Protein AF-A0A0C3K944-F1 (afdb_monomer)

Secondary structure (DSSP, 8-state):
--EEEEEEE--SSSS---EEEEEEEEEEEGGG-SS--TT--SSEEEEEEEEEESS--HHHHHHHHHHHHHHHHHH--SS--HHHHHHHHHHHHHHTT--SHHHHHTT--HHHHHHHHTTHHHHHHHHHHTT-EEEEE-S-HHHHHHHHHHHHTTSTTGGGG-TTTTSTT--SSGGG--------TT-HHHHHHHTTPSP-TTSTTEEEESS--GGGTTHHHH-SEEEEEES-HHHHT-TT-SEEEETTTTEEEES-HHHHHHTPPPHHHHHHHHHHHHHHHHT--SS-TTSPPS-STTSHHHHHTT-

Foldseek 3Di:
DKAKAKWWDWDPDPQTWIKIKMKIKDKDALVLAPDDDPPPPDRMDIDIDMDIDLAQLCQLVPVLRVVLNVVCVVNSYVVPCVSVVVSVVVSVVVCVVLLDLVSNCRLAQLLLLCLLQQLCLLLLLLCLVVQAAEEEEDDDNSLLLNSLSSSQNLQPCSSVVCTQANAQQAAPVVVVQDADPDADPVDPVSVQVNVVPPPPSRHHLEHETSEDDPVCLVRLVSGPGYYYYYHDVVSVPDLRHQWYAYSVNRDIDGSNVVSCVSSDADPVSNVLSVVLNCQSVVQADPVCRPDQGPDPGNGSVVSSVSD

Nearest PDB structures (foldseek):
  6ekk-assembly2_B  TM=5.650E-01  e=2.397E-04  Homo sapiens
  5tcq-assembly1_A  TM=3.154E-01  e=5.841E+00  Salmonella ent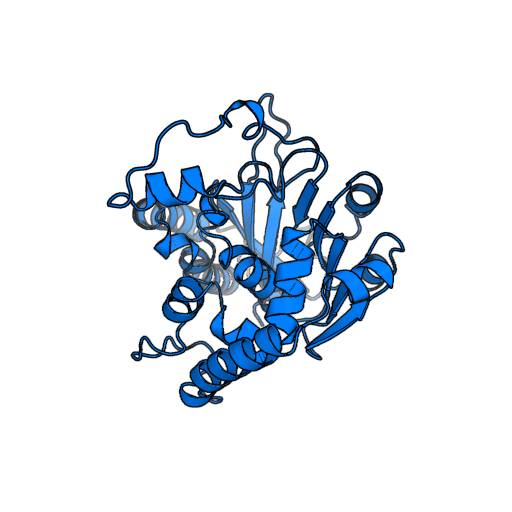erica subsp. enterica serovar Typhimurium
  5tcr-assembly1_A  TM=3.154E-01  e=5.841E+00  Salmonella enterica subsp. enterica serovar Typhimurium
  6yfq-assembly1_AA  TM=2.970E-01  e=5.841E+00  Leviviridae sp.
  8co1-assembly1_O1  TM=2.682E-01  e=6.156E+00  Deinococcus radiodurans R1 = ATCC 13939 = DSM 20539

Organism: NCBI:txid870435

InterPro domains:
  IPR018307 AVL9/DENND6 domain [PF09794] (2-306)
  IPR037516 Tripartite DENN domain [PS50211] (1-307)
  IPR051731 DENND11/AVL9 guanine nucleotide exchange factors [PTHR31017] (2-306)

Sequence (307 aa):
MEDYSYFHLVPSTPNPSTIFGISCNRQIATAALLVKDVDVTRSIVQKAVVVLASKPVFGPIRDRLGVVTRALFQQRDFSDTKILIEFGNSLEVSLRTQLTESGLYIGTGLRALVHTFRQKTLVMLKALILQKKIMFFGHPVERLCTYQYSLISLIPSLLQTLDDCGSPPLAARAPSLSRPNSLKTSDRKSMLTYMGLPLDLFGKDAFFQPYLPLQQLDLLKDSQSWLCGSTNTIVTQQKEIDLLINTETATLEFRNPRVERLVALTPADRKWMDEIVRDVNDAWDDAEPTKHTLCFKGSDDYLRAKV

Solvent-accessible surface area (backbone atoms only — not comparable to full-atom values): 16991 Å² total; per-residue (Å²): 120,78,52,41,44,39,33,55,41,63,59,99,53,98,81,57,49,25,32,30,34,42,35,34,31,43,70,45,53,46,87,69,40,81,56,80,61,94,83,69,82,56,73,57,46,74,55,65,50,73,48,77,33,82,56,66,46,50,29,74,46,49,66,55,46,50,54,52,42,50,51,52,60,69,63,25,33,84,82,69,52,64,69,57,54,55,46,52,58,56,46,54,66,58,45,69,79,39,82,43,77,68,33,48,49,38,62,43,42,42,41,56,42,35,67,66,35,38,66,50,44,58,33,54,47,45,37,52,78,68,45,39,28,35,37,38,33,42,67,57,52,43,58,43,22,28,45,55,52,20,59,52,57,55,42,65,65,32,74,82,65,47,47,26,15,41,40,32,90,28,45,78,61,66,81,73,63,74,85,68,89,68,76,45,88,91,36,70,68,40,44,38,43,60,74,54,46,47,67,78,73,28,27,65,38,7,25,46,29,43,46,52,55,79,91,56,54,68,59,61,72,78,30,74,22,31,44,35,15,33,76,50,67,73,69,73,66,49,83,71,43,32,34,41,33,36,68,70,78,54,45,78,47,64,72,31,74,66,56,53,64,72,35,57,74,50,74,66,55,48,54,54,36,51,55,53,39,47,40,30,56,78,64,57,43,89,92,50,72,86,58,83,60,93,49,59,70,38,27,51,68,44,53,48,72,74,98

pLDDT: mean 93.06, std 6.42, range [59.66, 98.75]

Radius of gyration: 20.61 Å; Cα contacts (8 Å, |Δi|>4): 519; chains: 1; bounding box: 54×43×53 Å

Structure (mmCIF, N/CA/C/O backbone):
data_AF-A0A0C3K944-F1
#
_entry.id   AF-A0A0C3K944-F1
#
loop_
_atom_site.group_PDB
_atom_site.id
_atom_site.type_symbol
_atom_site.label_atom_id
_atom_site.label_alt_id
_atom_site.label_comp_id
_atom_site.label_asym_id
_atom_site.label_entity_id
_atom_site.label_seq_id
_atom_site.pdbx_PDB_ins_code
_atom_site.Cartn_x
_atom_site.Cartn_y
_atom_site.Cartn_z
_atom_site.occupancy
_atom_site.B_iso_or_equiv
_atom_site.auth_seq_id
_atom_site.auth_comp_id
_atom_site.auth_asym_id
_atom_site.auth_atom_id
_atom_site.pdbx_PDB_model_num
ATOM 1 N N . MET A 1 1 ? 4.525 -10.934 -19.426 1.00 68.31 1 MET A N 1
ATOM 2 C CA . MET A 1 1 ? 3.608 -10.466 -18.370 1.00 68.31 1 MET A CA 1
ATOM 3 C C . MET A 1 1 ? 4.292 -9.321 -17.632 1.00 68.31 1 MET A C 1
ATOM 5 O O . MET A 1 1 ? 5.518 -9.271 -17.673 1.00 68.31 1 MET A O 1
ATOM 9 N N . GLU A 1 2 ? 3.529 -8.365 -17.109 1.00 87.44 2 GLU A N 1
ATOM 10 C CA . GLU A 1 2 ? 4.035 -7.288 -16.243 1.00 87.44 2 GLU A CA 1
ATOM 11 C C . GLU A 1 2 ? 3.685 -7.624 -14.809 1.00 87.44 2 GLU A C 1
ATOM 13 O O . GLU A 1 2 ? 2.558 -8.045 -14.561 1.00 87.44 2 GLU A O 1
ATOM 18 N N . ASP A 1 3 ? 4.620 -7.384 -13.900 1.00 91.25 3 ASP A N 1
ATOM 19 C CA . ASP A 1 3 ? 4.382 -7.512 -12.470 1.00 91.25 3 ASP A CA 1
ATOM 20 C C . ASP A 1 3 ? 4.776 -6.212 -11.769 1.00 91.25 3 ASP A C 1
ATOM 22 O O . ASP A 1 3 ? 5.882 -5.692 -11.968 1.00 91.25 3 ASP A O 1
ATOM 26 N N . TYR A 1 4 ? 3.871 -5.706 -10.932 1.00 96.12 4 TYR A N 1
ATOM 27 C CA . TYR A 1 4 ? 4.096 -4.516 -10.119 1.00 96.12 4 TYR A CA 1
ATOM 28 C C . TYR A 1 4 ? 4.360 -4.896 -8.665 1.00 96.12 4 TYR A C 1
ATOM 30 O O . TYR A 1 4 ? 3.757 -5.828 -8.127 1.00 96.12 4 TYR A O 1
ATOM 38 N N . SER A 1 5 ? 5.247 -4.150 -8.012 1.00 95.88 5 SER A N 1
ATOM 39 C CA . SER A 1 5 ? 5.482 -4.264 -6.572 1.00 95.88 5 SER A CA 1
ATOM 40 C C . SER A 1 5 ? 5.675 -2.896 -5.943 1.00 95.88 5 SER A C 1
ATOM 42 O O . SER A 1 5 ? 6.299 -2.017 -6.545 1.00 95.88 5 SER A O 1
ATOM 44 N N . TYR A 1 6 ? 5.131 -2.721 -4.738 1.00 97.56 6 TYR A N 1
ATOM 45 C CA . TYR A 1 6 ? 5.303 -1.510 -3.939 1.00 97.56 6 TYR A CA 1
ATOM 46 C C . TYR A 1 6 ? 6.185 -1.844 -2.743 1.00 97.56 6 TYR A C 1
ATOM 48 O O . TYR A 1 6 ? 6.047 -2.912 -2.148 1.00 97.56 6 TYR A O 1
ATOM 56 N N . PHE A 1 7 ? 7.098 -0.950 -2.391 1.00 97.62 7 PHE A N 1
ATOM 57 C CA . PHE A 1 7 ? 8.040 -1.149 -1.294 1.00 97.62 7 PHE A CA 1
ATOM 58 C C . PHE A 1 7 ? 8.452 0.192 -0.699 1.00 97.62 7 PHE A C 1
ATOM 60 O O . PHE A 1 7 ? 8.346 1.231 -1.351 1.00 97.62 7 PHE A O 1
ATOM 67 N N . HIS A 1 8 ? 8.939 0.169 0.536 1.00 97.94 8 HIS A N 1
ATOM 68 C CA . HIS A 1 8 ? 9.524 1.341 1.168 1.00 97.94 8 HIS A CA 1
ATOM 69 C C . HIS A 1 8 ? 11.034 1.212 1.294 1.00 97.94 8 HIS A C 1
ATOM 71 O O . HIS A 1 8 ? 11.576 0.111 1.413 1.00 97.94 8 HIS A O 1
ATOM 77 N N . LEU A 1 9 ? 11.700 2.360 1.260 1.00 96.62 9 LEU A N 1
ATOM 78 C CA . LEU A 1 9 ? 13.113 2.515 1.566 1.00 96.62 9 LEU A CA 1
ATOM 79 C C . LEU A 1 9 ? 13.261 3.598 2.629 1.00 96.62 9 LEU A C 1
ATOM 81 O O . LEU A 1 9 ? 12.526 4.584 2.625 1.00 96.62 9 LEU A O 1
ATOM 85 N N . VAL A 1 10 ? 14.251 3.437 3.498 1.00 95.88 10 VAL A N 1
ATOM 86 C CA . VAL A 1 10 ? 14.652 4.472 4.449 1.00 95.88 10 VAL A CA 1
ATOM 87 C C . VAL A 1 10 ? 16.119 4.789 4.181 1.00 95.88 10 VAL A C 1
ATOM 89 O O . VAL A 1 10 ? 16.966 3.909 4.347 1.00 95.88 10 VAL A O 1
ATOM 92 N N . PRO A 1 11 ? 16.436 5.995 3.680 1.00 94.56 11 PRO A N 1
ATOM 93 C CA . PRO A 1 11 ? 17.801 6.358 3.345 1.00 94.56 11 PRO A CA 1
ATOM 94 C C . PRO A 1 11 ? 18.622 6.581 4.619 1.00 94.56 11 PRO A C 1
ATOM 96 O O . PRO A 1 11 ? 18.108 7.069 5.622 1.00 94.56 11 PRO A O 1
ATOM 99 N N . SER A 1 12 ? 19.919 6.282 4.568 1.00 92.38 12 SER A N 1
ATOM 100 C CA . SER A 1 12 ? 20.852 6.530 5.674 1.00 92.38 12 SER A CA 1
ATOM 101 C C . SER A 1 12 ? 21.260 8.008 5.737 1.00 92.38 12 SER A C 1
ATOM 103 O O . SER A 1 12 ? 22.406 8.360 5.461 1.00 92.38 12 SER A O 1
ATOM 105 N N . THR A 1 13 ? 20.311 8.891 6.043 1.00 93.12 13 THR A N 1
ATOM 106 C CA . THR A 1 13 ? 20.530 10.337 6.219 1.00 93.12 13 THR A CA 1
ATOM 107 C C . THR A 1 13 ? 20.329 10.746 7.684 1.00 93.12 13 THR A C 1
ATOM 109 O O . THR A 1 13 ? 19.739 9.985 8.447 1.00 93.12 13 THR A O 1
ATOM 112 N N . PRO A 1 14 ? 20.800 11.936 8.116 1.00 91.12 14 PRO A N 1
ATOM 113 C CA . PRO A 1 14 ? 20.629 12.390 9.503 1.00 91.12 14 PRO A CA 1
ATOM 114 C C . PRO A 1 14 ? 19.166 12.553 9.936 1.00 91.12 14 PRO A C 1
ATOM 116 O O . PRO A 1 14 ? 18.843 12.315 11.093 1.00 91.12 14 PRO A O 1
ATOM 119 N N . ASN A 1 15 ? 18.295 12.943 9.002 1.00 90.81 15 ASN A N 1
ATOM 120 C CA . ASN A 1 15 ? 16.851 13.073 9.201 1.00 90.81 15 ASN A CA 1
ATOM 121 C C . ASN A 1 15 ? 16.141 12.185 8.169 1.00 90.81 15 ASN A C 1
ATOM 123 O O . ASN A 1 15 ? 15.706 12.689 7.128 1.00 90.81 15 ASN A O 1
ATOM 127 N N . PRO A 1 16 ? 16.120 10.862 8.388 1.00 95.31 16 PRO A N 1
ATOM 128 C CA . PRO A 1 16 ? 15.558 9.931 7.428 1.00 95.31 16 PRO A CA 1
ATOM 129 C C . PRO A 1 16 ? 14.031 10.014 7.427 1.00 95.31 16 PRO A C 1
ATOM 131 O O . PRO A 1 16 ? 13.401 10.181 8.468 1.00 95.31 16 PRO A O 1
ATOM 134 N N . SER A 1 17 ? 13.439 9.869 6.246 1.00 96.81 17 SER A N 1
ATOM 135 C CA . SER A 1 17 ? 12.001 9.686 6.063 1.00 96.81 17 SER A CA 1
ATOM 136 C C . SER A 1 17 ? 11.749 8.560 5.069 1.00 96.81 17 SER A C 1
ATOM 138 O O . SER A 1 17 ? 12.636 8.143 4.320 1.00 96.81 17 SER A O 1
ATOM 140 N N . THR A 1 18 ? 10.527 8.050 5.073 1.00 97.94 18 THR A N 1
ATOM 141 C CA . THR A 1 18 ? 10.114 6.963 4.195 1.00 97.94 18 THR A CA 1
ATOM 142 C C . THR A 1 18 ? 10.089 7.420 2.741 1.00 97.94 18 THR A C 1
ATOM 144 O O . THR A 1 18 ? 9.455 8.417 2.395 1.00 97.94 18 THR A O 1
ATOM 147 N N . ILE A 1 19 ? 10.749 6.652 1.878 1.00 98.12 19 ILE A N 1
ATOM 148 C CA . ILE A 1 19 ? 10.687 6.778 0.424 1.00 98.12 19 ILE A CA 1
ATOM 149 C C . ILE A 1 19 ? 9.823 5.650 -0.128 1.00 98.12 19 ILE A C 1
ATOM 151 O O . ILE A 1 19 ? 10.006 4.479 0.205 1.00 98.12 19 ILE A O 1
ATOM 155 N N . PHE A 1 20 ? 8.891 6.012 -1.000 1.00 98.12 20 PHE A N 1
ATOM 156 C CA . PHE A 1 20 ? 7.882 5.130 -1.565 1.00 98.12 20 PHE A CA 1
ATOM 157 C C . PHE A 1 20 ? 8.309 4.680 -2.957 1.00 98.12 20 PHE A C 1
ATOM 159 O O . PHE A 1 20 ? 8.470 5.500 -3.861 1.00 98.12 20 PHE A O 1
ATOM 166 N N . GLY A 1 21 ? 8.510 3.376 -3.120 1.00 98.06 21 GLY A N 1
ATOM 167 C CA . GLY A 1 21 ? 8.935 2.749 -4.360 1.00 98.06 21 GLY A CA 1
ATOM 168 C C . GLY A 1 21 ? 7.805 1.981 -5.032 1.00 98.06 21 GLY A C 1
ATOM 169 O O . GLY A 1 21 ? 7.106 1.203 -4.386 1.00 98.06 21 GLY A O 1
ATOM 170 N N . ILE A 1 22 ? 7.659 2.167 -6.341 1.00 98.06 22 ILE A N 1
ATOM 171 C CA . ILE A 1 22 ? 6.869 1.297 -7.218 1.00 98.06 22 ILE A CA 1
ATOM 172 C C . ILE A 1 22 ? 7.762 0.798 -8.341 1.00 98.06 22 ILE A C 1
ATOM 174 O O . ILE A 1 22 ? 8.464 1.582 -8.982 1.00 98.06 22 ILE A O 1
ATOM 178 N N . SER A 1 23 ? 7.735 -0.510 -8.579 1.00 97.69 23 SER A N 1
ATOM 179 C CA . SER A 1 23 ? 8.417 -1.125 -9.711 1.00 97.69 23 SER A CA 1
ATOM 180 C C . SER A 1 23 ? 7.429 -1.758 -10.676 1.00 97.69 23 SER A C 1
ATOM 182 O O . SER A 1 23 ? 6.379 -2.243 -10.260 1.00 97.69 23 SER A O 1
ATOM 184 N N . CYS A 1 24 ? 7.789 -1.763 -11.955 1.00 97.69 24 CYS A N 1
ATOM 185 C CA . CYS A 1 24 ? 7.162 -2.573 -12.990 1.00 97.69 24 CYS A CA 1
ATOM 186 C C . CYS A 1 24 ? 8.261 -3.409 -13.631 1.00 97.69 24 CYS A C 1
ATOM 188 O O . CYS A 1 24 ? 9.217 -2.864 -14.194 1.00 97.69 24 CYS A O 1
ATOM 190 N N . ASN A 1 25 ? 8.151 -4.729 -13.517 1.00 94.88 25 ASN A N 1
ATOM 191 C CA . ASN A 1 25 ? 9.135 -5.645 -14.067 1.00 94.88 25 ASN A CA 1
ATOM 192 C C . ASN A 1 25 ? 8.582 -6.416 -15.265 1.00 94.88 25 ASN A C 1
ATOM 194 O O . ASN A 1 25 ? 7.383 -6.688 -15.372 1.00 94.88 25 ASN A O 1
ATOM 198 N N . ARG A 1 26 ? 9.486 -6.735 -16.192 1.00 95.06 26 ARG A N 1
ATOM 199 C CA . ARG A 1 26 ? 9.215 -7.557 -17.369 1.00 95.06 26 ARG A CA 1
ATOM 200 C C . ARG A 1 26 ? 10.398 -8.481 -17.637 1.00 95.06 26 ARG A C 1
ATOM 202 O O . ARG A 1 26 ? 11.504 -8.301 -17.124 1.00 95.06 26 ARG A O 1
ATOM 209 N N . GLN A 1 27 ? 10.143 -9.477 -18.472 1.00 94.56 27 GLN A N 1
ATOM 210 C CA . GLN A 1 27 ? 11.136 -10.435 -18.936 1.00 94.56 27 GLN A CA 1
ATOM 211 C C . GLN A 1 27 ? 11.215 -10.418 -20.464 1.00 94.56 27 GLN A C 1
ATOM 213 O O . GLN A 1 27 ? 10.207 -10.205 -21.144 1.00 94.56 27 GLN A O 1
ATOM 218 N N . ILE A 1 28 ? 12.414 -10.653 -20.996 1.00 94.00 28 ILE A N 1
ATOM 219 C CA . ILE A 1 28 ? 12.685 -10.803 -22.428 1.00 94.00 28 ILE A CA 1
ATOM 220 C C . ILE A 1 28 ? 13.696 -11.924 -22.651 1.00 94.00 28 ILE A C 1
ATOM 222 O O . ILE A 1 28 ? 14.642 -12.083 -21.882 1.00 94.00 28 ILE A O 1
ATOM 226 N N . ALA A 1 29 ? 13.497 -12.714 -23.705 1.00 94.62 29 ALA A N 1
ATOM 227 C CA . ALA A 1 29 ? 14.470 -13.721 -24.103 1.00 94.62 29 ALA A CA 1
ATOM 228 C C . ALA A 1 29 ? 15.770 -13.040 -24.548 1.00 94.62 29 ALA A C 1
ATOM 230 O O . ALA A 1 29 ? 15.743 -12.130 -25.375 1.00 94.62 29 ALA A O 1
ATOM 231 N N . THR A 1 30 ? 16.912 -13.526 -24.070 1.00 93.00 30 THR A N 1
ATOM 232 C CA . THR A 1 30 ? 18.234 -12.986 -24.424 1.00 93.00 30 THR A CA 1
ATOM 233 C C . THR A 1 30 ? 18.475 -12.995 -25.934 1.00 93.00 30 THR A C 1
ATOM 235 O O . THR A 1 30 ? 19.117 -12.100 -26.471 1.00 93.00 30 THR A O 1
ATOM 238 N N . ALA A 1 31 ? 17.925 -13.980 -26.651 1.00 93.94 31 ALA A N 1
ATOM 239 C CA . AL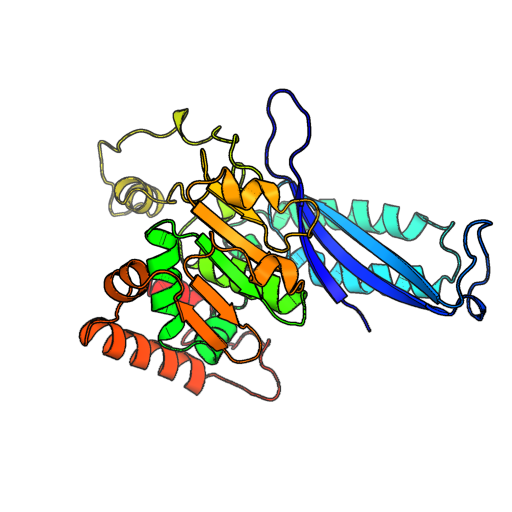A A 1 31 ? 18.013 -14.065 -28.108 1.00 93.94 31 ALA A CA 1
ATOM 240 C C . ALA A 1 31 ? 17.300 -12.916 -28.847 1.00 93.94 31 ALA A C 1
ATOM 242 O O . ALA A 1 31 ? 17.622 -12.656 -30.000 1.00 93.94 31 ALA A O 1
ATOM 243 N N . ALA A 1 32 ? 16.352 -12.233 -28.199 1.00 94.06 32 ALA A N 1
ATOM 244 C CA . ALA A 1 32 ? 15.627 -11.106 -28.778 1.00 94.06 32 ALA A CA 1
ATOM 245 C C . ALA A 1 32 ? 16.329 -9.752 -28.565 1.00 94.06 32 ALA A C 1
ATOM 247 O O . ALA A 1 32 ? 15.846 -8.751 -29.092 1.00 94.06 32 ALA A O 1
ATOM 248 N N . LEU A 1 33 ? 17.427 -9.704 -27.799 1.00 93.31 33 LEU A N 1
ATOM 249 C CA . LEU A 1 33 ? 18.192 -8.479 -27.552 1.00 93.31 33 LEU A CA 1
ATOM 250 C C . LEU A 1 33 ? 19.069 -8.113 -28.751 1.00 93.31 33 LEU A C 1
ATOM 252 O O . LEU A 1 33 ? 19.719 -8.980 -29.335 1.00 93.31 33 LEU A O 1
ATOM 256 N N . LEU A 1 34 ? 19.104 -6.820 -29.074 1.00 92.31 34 LEU A N 1
ATOM 257 C CA . LEU A 1 34 ? 19.998 -6.251 -30.085 1.00 92.31 34 LEU A CA 1
ATOM 258 C C . LEU A 1 34 ? 21.413 -6.081 -29.528 1.00 92.31 34 LEU A C 1
ATOM 260 O O . LEU A 1 34 ? 22.387 -6.378 -30.213 1.00 92.31 34 LEU A O 1
ATOM 264 N N . VAL A 1 35 ? 21.509 -5.659 -28.266 1.00 89.38 35 VAL A N 1
ATOM 265 C CA . VAL A 1 35 ? 22.764 -5.484 -27.533 1.00 89.38 35 VAL A CA 1
ATOM 266 C C . VAL A 1 35 ? 22.755 -6.413 -26.323 1.00 89.38 35 VAL A C 1
ATOM 268 O O . VAL A 1 35 ? 21.788 -6.450 -25.561 1.00 89.38 35 VAL A O 1
ATOM 271 N N . LYS A 1 36 ? 23.823 -7.200 -26.168 1.00 86.69 36 LYS A N 1
ATOM 272 C CA . LYS A 1 36 ? 24.011 -8.116 -25.039 1.00 86.69 36 LYS A CA 1
ATOM 273 C C . LYS A 1 36 ? 25.191 -7.636 -24.212 1.00 86.69 36 LYS A C 1
ATOM 275 O O . LYS A 1 36 ? 26.325 -7.683 -24.683 1.00 86.69 36 LYS A O 1
ATOM 280 N N . ASP A 1 37 ? 24.904 -7.200 -22.995 1.00 79.62 37 ASP A N 1
ATOM 281 C CA . ASP A 1 37 ? 25.936 -6.863 -22.023 1.00 79.62 37 ASP A CA 1
ATOM 282 C C . ASP A 1 37 ? 26.698 -8.130 -21.583 1.00 79.62 37 ASP A C 1
ATOM 284 O O . ASP A 1 37 ? 26.198 -9.256 -21.692 1.00 79.62 37 ASP A O 1
ATOM 288 N N . VAL A 1 38 ? 27.930 -7.953 -21.097 1.00 78.38 38 VAL A N 1
ATOM 289 C CA . VAL A 1 38 ? 28.855 -9.052 -20.736 1.00 78.38 38 VAL A CA 1
ATOM 290 C C . VAL A 1 38 ? 28.293 -9.949 -19.623 1.00 78.38 38 VAL A C 1
ATOM 292 O O . VAL A 1 38 ? 28.613 -11.133 -19.540 1.00 78.38 38 VAL A O 1
ATOM 295 N N . ASP A 1 39 ? 27.428 -9.401 -18.778 1.00 77.88 39 ASP A N 1
ATOM 296 C CA . ASP A 1 39 ? 26.763 -10.067 -17.661 1.00 77.88 39 ASP A CA 1
ATOM 297 C C . ASP A 1 39 ? 25.509 -10.867 -18.073 1.00 77.88 39 ASP A C 1
ATOM 299 O O . ASP A 1 39 ? 24.969 -11.641 -17.271 1.00 77.88 39 ASP A O 1
ATOM 303 N N . VAL A 1 40 ? 25.068 -10.771 -19.334 1.00 80.94 40 VAL A N 1
ATOM 304 C CA . VAL A 1 40 ? 23.917 -11.521 -19.852 1.00 80.94 40 VAL A CA 1
ATOM 305 C C . VAL A 1 40 ? 24.307 -12.971 -20.162 1.00 80.94 40 VAL A C 1
ATOM 307 O O . VAL A 1 40 ? 24.563 -13.366 -21.296 1.00 80.94 40 VAL A O 1
ATOM 310 N N . THR A 1 41 ? 24.311 -13.795 -19.116 1.00 81.12 41 THR A N 1
ATOM 311 C CA . THR A 1 41 ? 24.697 -15.220 -19.166 1.00 81.12 41 THR A CA 1
ATOM 312 C C . THR A 1 41 ? 23.508 -16.188 -19.197 1.00 81.12 41 THR A C 1
ATOM 314 O O . THR A 1 41 ? 23.680 -17.386 -19.415 1.00 81.12 41 THR A O 1
ATOM 317 N N . ARG A 1 42 ? 22.284 -15.690 -18.980 1.00 86.75 42 ARG A N 1
ATOM 318 C CA . ARG A 1 42 ? 21.047 -16.491 -18.908 1.00 86.75 42 ARG A CA 1
ATOM 319 C C . ARG A 1 42 ? 20.246 -16.422 -20.209 1.00 86.75 42 ARG A C 1
ATOM 321 O O . ARG A 1 42 ? 20.431 -15.519 -21.020 1.00 86.75 42 ARG A O 1
ATOM 328 N N . SER A 1 43 ? 19.308 -17.354 -20.393 1.00 92.12 43 SER A N 1
ATOM 329 C CA . SER A 1 43 ? 18.388 -17.389 -21.546 1.00 92.12 43 SER A CA 1
ATOM 330 C C . SER A 1 43 ? 17.311 -16.297 -21.512 1.00 92.12 43 SER A C 1
ATOM 332 O O . SER A 1 43 ? 16.720 -15.983 -22.548 1.00 92.12 43 SER A O 1
ATOM 334 N N . ILE A 1 44 ? 17.066 -15.713 -20.337 1.00 91.94 44 ILE A N 1
ATOM 335 C CA . ILE A 1 44 ? 16.079 -14.660 -20.096 1.00 91.94 44 ILE A CA 1
ATOM 336 C C . ILE A 1 44 ? 16.743 -13.537 -19.300 1.00 91.94 44 ILE A C 1
ATOM 338 O O . ILE A 1 44 ? 17.426 -13.791 -18.305 1.00 91.94 44 ILE A O 1
ATOM 342 N N . VAL A 1 45 ? 16.483 -12.298 -19.713 1.00 91.62 45 VAL A N 1
ATOM 343 C CA . VAL A 1 45 ? 16.800 -11.081 -18.965 1.00 91.62 45 VAL A CA 1
ATOM 344 C C . VAL A 1 45 ? 15.538 -10.582 -18.270 1.00 91.62 45 VAL A C 1
ATOM 346 O O . VAL A 1 45 ? 14.490 -10.426 -18.901 1.00 91.62 45 VAL A O 1
ATOM 349 N N . GLN A 1 46 ? 15.647 -10.315 -16.969 1.00 92.25 46 GLN A N 1
ATOM 350 C CA . GLN A 1 46 ? 14.603 -9.694 -16.158 1.00 92.25 46 GLN A CA 1
ATOM 351 C C . GLN A 1 46 ? 15.110 -8.345 -15.654 1.00 92.25 46 GLN A C 1
ATOM 353 O O . GLN A 1 46 ? 16.145 -8.276 -14.996 1.00 92.25 46 GLN A O 1
ATOM 358 N N . LYS A 1 47 ? 14.377 -7.277 -15.969 1.00 93.50 47 LYS A N 1
ATOM 359 C CA . LYS A 1 47 ? 14.670 -5.911 -15.516 1.00 93.50 47 LYS A CA 1
ATOM 360 C C . LYS A 1 47 ? 13.378 -5.241 -15.054 1.00 93.50 47 LYS A C 1
ATOM 362 O O . LYS A 1 47 ? 12.280 -5.660 -15.430 1.00 93.50 47 LYS A O 1
ATOM 367 N N . ALA A 1 48 ? 13.521 -4.210 -14.231 1.00 96.00 48 ALA A N 1
ATOM 368 C CA . ALA A 1 48 ? 12.411 -3.416 -13.732 1.00 96.00 48 ALA A CA 1
ATOM 369 C C . ALA A 1 48 ? 12.709 -1.928 -13.894 1.00 96.00 48 ALA A C 1
ATOM 371 O O . ALA A 1 48 ? 13.846 -1.502 -13.693 1.00 96.00 48 ALA A O 1
ATOM 372 N N . VAL A 1 49 ? 11.679 -1.148 -14.218 1.00 97.62 49 VAL A N 1
ATOM 373 C CA . VAL A 1 49 ? 11.720 0.308 -14.055 1.00 97.62 49 VAL A CA 1
ATOM 374 C C . VAL A 1 49 ? 11.140 0.625 -12.685 1.00 97.62 49 VAL A C 1
ATOM 376 O O . VAL A 1 49 ? 10.099 0.081 -12.309 1.00 97.62 49 VAL A O 1
ATOM 379 N N . VAL A 1 50 ? 11.832 1.477 -11.934 1.00 97.81 50 VAL A N 1
ATOM 380 C CA . VAL A 1 50 ? 11.487 1.833 -10.557 1.00 97.81 50 VAL A CA 1
ATOM 381 C C . VAL A 1 50 ? 11.295 3.338 -10.463 1.00 97.81 50 VAL A C 1
ATOM 383 O O . VAL A 1 50 ? 12.132 4.099 -10.940 1.00 97.81 50 VAL A O 1
ATOM 386 N N . VAL A 1 51 ? 10.215 3.758 -9.809 1.00 97.88 51 VAL A N 1
ATOM 387 C CA . VAL A 1 51 ? 9.999 5.151 -9.407 1.00 97.88 51 VAL A CA 1
ATOM 388 C C . VAL A 1 51 ? 10.069 5.231 -7.893 1.00 97.88 51 VAL A C 1
ATOM 390 O O . VAL A 1 51 ? 9.406 4.458 -7.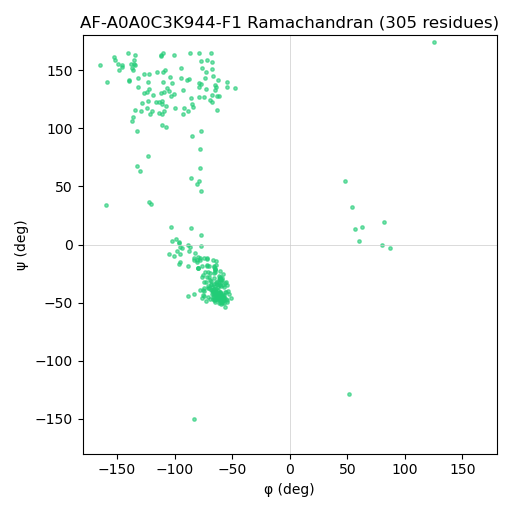202 1.00 97.88 51 VAL A O 1
ATOM 393 N N . LEU A 1 52 ? 10.861 6.181 -7.400 1.00 97.31 52 LEU A N 1
ATOM 394 C CA . LEU A 1 52 ? 10.957 6.534 -5.989 1.00 97.31 52 LEU A CA 1
ATOM 395 C C . LEU A 1 52 ? 10.323 7.909 -5.778 1.00 97.31 52 LEU A C 1
ATOM 397 O O . LEU A 1 52 ? 10.629 8.852 -6.506 1.00 97.31 52 LEU A O 1
ATOM 401 N N . ALA A 1 53 ? 9.450 8.022 -4.784 1.00 95.12 53 ALA A N 1
ATOM 402 C CA . ALA A 1 53 ? 8.731 9.246 -4.465 1.00 95.12 53 ALA A CA 1
ATOM 403 C C . ALA A 1 53 ? 8.734 9.514 -2.956 1.00 95.12 53 ALA A C 1
ATOM 405 O O . ALA A 1 53 ? 8.827 8.599 -2.141 1.00 95.12 53 ALA A O 1
ATOM 406 N N . SER A 1 54 ? 8.585 10.781 -2.575 1.00 93.75 54 SER A N 1
ATOM 407 C CA . SER A 1 54 ? 8.442 11.193 -1.172 1.00 93.75 54 SER A CA 1
ATOM 408 C C . SER A 1 54 ? 7.039 10.956 -0.607 1.00 93.75 54 SER A C 1
ATOM 410 O O . SER A 1 54 ? 6.840 11.061 0.598 1.00 93.75 54 SER A O 1
ATOM 412 N N . LYS A 1 55 ? 6.054 10.649 -1.461 1.00 94.62 55 LYS A N 1
ATOM 413 C CA . LYS A 1 55 ? 4.672 10.330 -1.081 1.00 94.62 55 LYS A CA 1
ATOM 414 C C . LYS A 1 55 ? 4.157 9.126 -1.884 1.00 94.62 55 LYS A C 1
ATOM 416 O O . LYS A 1 55 ? 4.597 8.939 -3.020 1.00 94.62 55 LYS A O 1
ATOM 421 N N . PRO A 1 56 ? 3.209 8.335 -1.345 1.00 95.12 56 PRO A N 1
ATOM 422 C CA . PRO A 1 56 ? 2.712 7.100 -1.961 1.00 95.12 56 PRO A CA 1
ATOM 423 C C . PRO A 1 56 ? 1.700 7.354 -3.097 1.00 95.12 56 PRO A C 1
ATOM 425 O O . PRO A 1 56 ? 0.586 6.838 -3.085 1.00 95.12 56 PRO A O 1
ATOM 428 N N . VAL A 1 57 ? 2.065 8.155 -4.102 1.00 93.12 57 VAL A N 1
ATOM 429 C CA . VAL A 1 57 ? 1.219 8.477 -5.273 1.00 93.12 57 VAL A CA 1
ATOM 430 C C . VAL A 1 57 ? 1.243 7.359 -6.328 1.00 93.12 57 VAL A C 1
ATOM 432 O O . VAL A 1 57 ? 1.530 7.586 -7.502 1.00 93.12 57 VAL A O 1
ATOM 435 N N . PHE A 1 58 ? 0.975 6.119 -5.911 1.00 94.44 58 PHE A N 1
ATOM 436 C CA . PHE A 1 58 ? 1.182 4.933 -6.748 1.00 94.44 58 PHE A CA 1
ATOM 437 C C . PHE A 1 58 ? 0.267 4.861 -7.963 1.00 94.44 58 PHE A C 1
ATOM 439 O O . PHE A 1 58 ? 0.761 4.583 -9.051 1.00 94.44 58 PHE A O 1
ATOM 446 N N . GLY A 1 59 ? -1.032 5.133 -7.813 1.00 91.81 59 GLY A N 1
ATOM 447 C CA . GLY A 1 59 ? -1.980 5.048 -8.925 1.00 91.81 59 GLY A CA 1
ATOM 448 C C . GLY A 1 59 ? -1.586 5.920 -10.122 1.00 91.81 59 GLY A C 1
ATOM 449 O O . GLY A 1 59 ? -1.413 5.378 -11.214 1.00 91.81 59 GLY A O 1
ATOM 450 N N . PRO A 1 60 ? -1.336 7.232 -9.934 1.00 91.25 60 PRO A N 1
ATOM 451 C CA . PRO A 1 60 ? -0.892 8.109 -11.018 1.00 91.25 60 PRO A CA 1
ATOM 452 C C . PRO A 1 60 ? 0.433 7.681 -11.672 1.00 91.25 60 PRO A C 1
ATOM 454 O O . PRO A 1 60 ? 0.638 7.925 -12.862 1.00 91.25 60 PRO A O 1
ATOM 457 N N . ILE A 1 61 ? 1.337 7.043 -10.917 1.00 95.19 61 ILE A N 1
ATOM 458 C CA . ILE A 1 61 ? 2.610 6.529 -11.445 1.00 95.19 61 ILE A CA 1
ATOM 459 C C . ILE A 1 61 ? 2.397 5.246 -12.259 1.00 95.19 61 ILE A C 1
ATOM 461 O O . ILE A 1 61 ? 2.988 5.088 -13.331 1.00 95.19 61 ILE A O 1
ATOM 465 N N . ARG A 1 62 ? 1.571 4.328 -11.750 1.00 94.62 62 ARG A N 1
ATOM 466 C CA . ARG A 1 62 ? 1.455 2.933 -12.194 1.00 94.62 62 ARG A CA 1
ATOM 467 C C . ARG A 1 62 ? 1.174 2.801 -13.690 1.00 94.62 62 ARG A C 1
ATOM 469 O O . ARG A 1 62 ? 1.891 2.072 -14.375 1.00 94.62 62 ARG A O 1
ATOM 476 N N . ASP A 1 63 ? 0.210 3.548 -14.223 1.00 87.06 63 ASP A N 1
ATOM 477 C CA . ASP A 1 63 ? -0.174 3.427 -15.638 1.00 87.06 63 ASP A CA 1
ATOM 478 C C . ASP A 1 63 ? 0.939 3.880 -16.590 1.00 87.06 63 ASP A C 1
ATOM 480 O O . ASP A 1 63 ? 1.240 3.213 -17.586 1.00 87.06 63 ASP A O 1
ATOM 484 N N . ARG A 1 64 ? 1.609 4.990 -16.261 1.00 93.44 64 ARG A N 1
ATOM 485 C CA . ARG A 1 64 ? 2.722 5.512 -17.068 1.00 93.44 64 ARG A CA 1
ATOM 486 C C . ARG A 1 64 ? 3.957 4.624 -16.962 1.00 93.44 64 ARG A C 1
ATOM 488 O O . ARG A 1 64 ? 4.644 4.409 -17.959 1.00 93.44 64 ARG A O 1
ATOM 495 N N . LEU A 1 65 ? 4.208 4.076 -15.775 1.00 96.38 65 LEU A N 1
ATOM 496 C CA . LEU A 1 65 ? 5.314 3.160 -15.525 1.00 96.38 65 LEU A CA 1
ATOM 497 C C . LEU A 1 65 ? 5.203 1.895 -16.388 1.00 96.38 65 LEU A C 1
ATOM 499 O O . LEU A 1 65 ? 6.194 1.461 -16.979 1.00 96.38 65 LEU A O 1
ATOM 503 N N . GLY A 1 66 ? 3.997 1.339 -16.524 1.00 95.25 66 GLY A N 1
ATOM 504 C CA . GLY A 1 66 ? 3.734 0.215 -17.423 1.00 95.25 66 GLY A CA 1
ATOM 505 C C . GLY A 1 66 ? 4.051 0.539 -18.882 1.00 95.25 66 GLY A C 1
ATOM 506 O O . GLY A 1 66 ? 4.757 -0.218 -19.551 1.00 95.25 66 GLY A O 1
ATOM 507 N N . VAL A 1 67 ? 3.586 1.695 -19.371 1.00 95.06 67 VAL A N 1
ATOM 508 C CA . VAL A 1 67 ? 3.872 2.163 -20.740 1.00 95.06 67 VAL A CA 1
ATOM 509 C C . VAL A 1 67 ? 5.376 2.294 -20.974 1.00 95.06 67 VAL A C 1
ATOM 511 O O . VAL A 1 67 ? 5.882 1.734 -21.949 1.00 95.06 67 VAL A O 1
ATOM 514 N N . VAL A 1 68 ? 6.104 2.960 -20.070 1.00 96.69 68 VAL A N 1
ATOM 515 C CA . VAL A 1 68 ? 7.545 3.176 -20.252 1.00 96.69 68 VAL A CA 1
ATOM 516 C C . VAL A 1 68 ? 8.334 1.875 -20.174 1.00 96.69 68 VAL A C 1
ATOM 518 O O . VAL A 1 68 ? 9.275 1.677 -20.934 1.00 96.69 68 VAL A O 1
ATOM 521 N N . THR A 1 69 ? 7.923 0.948 -19.305 1.00 96.81 69 THR A N 1
ATOM 522 C CA . THR A 1 69 ? 8.594 -0.348 -19.163 1.00 96.81 69 THR A CA 1
ATOM 523 C C . THR A 1 69 ? 8.398 -1.184 -20.425 1.00 96.81 69 THR A C 1
ATOM 525 O O . THR A 1 69 ? 9.334 -1.830 -20.887 1.00 96.81 69 THR A O 1
ATOM 528 N N . ARG A 1 70 ? 7.210 -1.156 -21.045 1.00 96.12 70 ARG A N 1
ATOM 529 C CA . ARG A 1 70 ? 7.003 -1.802 -22.352 1.00 96.12 70 ARG A CA 1
ATOM 530 C C . ARG A 1 70 ? 7.897 -1.204 -23.419 1.00 96.12 70 ARG A C 1
ATOM 532 O O . ARG A 1 70 ? 8.544 -1.962 -24.135 1.00 96.12 70 ARG A O 1
ATOM 539 N N . ALA A 1 71 ? 7.936 0.119 -23.506 1.00 95.94 71 ALA A N 1
ATOM 540 C CA . ALA A 1 71 ? 8.723 0.809 -24.513 1.00 95.94 71 ALA A CA 1
ATOM 541 C C . ALA A 1 71 ? 10.234 0.555 -24.333 1.00 95.94 71 ALA A C 1
ATOM 543 O O . ALA A 1 71 ? 10.899 0.204 -25.303 1.00 95.94 71 ALA A O 1
ATOM 544 N N . LEU A 1 72 ? 10.747 0.568 -23.095 1.00 96.00 72 LEU A N 1
ATOM 545 C CA . LEU A 1 72 ? 12.130 0.184 -22.776 1.00 96.00 72 LEU A CA 1
ATOM 546 C C . LEU A 1 72 ? 12.451 -1.244 -23.254 1.00 96.00 72 LEU A C 1
ATOM 548 O O . LEU A 1 72 ? 13.468 -1.495 -23.889 1.00 96.00 72 LEU A O 1
ATOM 552 N N . PHE A 1 73 ? 11.564 -2.209 -22.998 1.00 95.56 73 PHE A N 1
ATOM 553 C CA . PHE A 1 73 ? 11.769 -3.591 -23.452 1.00 95.56 73 PHE A CA 1
ATOM 554 C C . PHE A 1 73 ? 11.632 -3.752 -24.975 1.00 95.56 73 PHE A C 1
ATOM 556 O O . PHE A 1 73 ? 12.244 -4.648 -25.557 1.00 95.56 73 PHE A O 1
ATOM 563 N N . GLN A 1 74 ? 10.838 -2.902 -25.632 1.00 95.25 74 GLN A N 1
ATOM 564 C CA . GLN A 1 74 ? 10.685 -2.886 -27.089 1.00 95.25 74 GLN A CA 1
ATOM 565 C C . GLN A 1 74 ? 11.922 -2.342 -27.807 1.00 95.25 74 GLN A C 1
ATOM 567 O O . GLN A 1 74 ? 12.179 -2.784 -28.926 1.00 95.25 74 GLN A O 1
ATOM 572 N N . GLN A 1 75 ? 12.707 -1.467 -27.164 1.00 94.56 75 GLN A N 1
ATOM 573 C CA . GLN A 1 75 ? 13.998 -1.012 -27.696 1.00 94.56 75 GLN A CA 1
ATOM 574 C C . GLN A 1 75 ? 14.977 -2.177 -27.893 1.00 94.56 75 GLN A C 1
ATOM 576 O O . GLN A 1 75 ? 15.805 -2.122 -28.796 1.00 94.56 75 GLN A O 1
ATOM 581 N N . ARG A 1 76 ? 14.869 -3.250 -27.084 1.00 94.94 76 ARG A N 1
ATOM 582 C CA . ARG A 1 76 ? 15.760 -4.435 -27.106 1.00 94.94 76 ARG A CA 1
ATOM 583 C C . ARG A 1 76 ? 17.249 -4.105 -26.902 1.00 94.94 76 ARG A C 1
ATOM 585 O O . ARG A 1 76 ? 18.101 -4.965 -27.118 1.00 94.94 76 ARG A O 1
ATOM 592 N N . ASP A 1 77 ? 17.535 -2.889 -26.460 1.00 94.38 77 ASP A N 1
ATOM 593 C CA . ASP A 1 77 ? 18.834 -2.361 -26.076 1.00 94.38 77 ASP A CA 1
ATOM 594 C C . ASP A 1 77 ? 18.629 -1.583 -24.774 1.00 94.38 77 ASP A C 1
ATOM 596 O O . ASP A 1 77 ? 17.970 -0.549 -24.751 1.00 94.38 77 ASP A O 1
ATOM 600 N N . PHE A 1 78 ? 19.145 -2.124 -23.671 1.00 92.88 78 PHE A N 1
ATOM 601 C CA . PHE A 1 78 ? 18.979 -1.521 -22.350 1.00 92.88 78 PHE A CA 1
ATOM 602 C C . PHE A 1 78 ? 20.042 -0.466 -22.027 1.00 92.88 78 PHE A C 1
ATOM 604 O O . PHE A 1 78 ? 19.981 0.122 -20.947 1.00 92.88 78 PHE A O 1
ATOM 611 N N . SER A 1 79 ? 21.011 -0.241 -22.920 1.00 92.19 79 SER A N 1
ATOM 612 C CA . SER A 1 79 ? 21.968 0.856 -22.783 1.00 92.19 79 SER A CA 1
ATOM 613 C C . SER A 1 79 ? 21.335 2.207 -23.141 1.00 92.19 79 SER A C 1
ATOM 615 O O . SER A 1 79 ? 21.729 3.239 -22.589 1.00 92.19 79 SER A O 1
ATOM 617 N N . ASP A 1 80 ? 20.294 2.211 -23.987 1.00 93.50 80 ASP A N 1
ATOM 618 C CA . ASP A 1 80 ? 19.512 3.408 -24.292 1.00 93.50 80 ASP A CA 1
ATOM 619 C C . ASP A 1 80 ? 18.544 3.751 -23.151 1.00 93.50 80 ASP A C 1
ATOM 621 O O . ASP A 1 80 ? 17.439 3.227 -23.022 1.00 93.50 80 ASP A O 1
ATOM 625 N N . THR A 1 81 ? 18.970 4.689 -22.310 1.00 95.00 81 THR A N 1
ATOM 626 C CA . THR A 1 81 ? 18.206 5.151 -21.145 1.00 95.00 81 THR A CA 1
ATOM 627 C C . THR A 1 81 ? 17.439 6.448 -21.394 1.00 95.00 81 THR A C 1
ATOM 629 O O . THR A 1 81 ? 16.791 6.953 -20.474 1.00 95.00 81 THR A O 1
ATOM 632 N N . LYS A 1 82 ? 17.442 6.994 -22.622 1.00 96.56 82 LYS A N 1
ATOM 633 C CA . LYS A 1 82 ? 16.792 8.284 -22.931 1.00 96.56 82 LYS A CA 1
ATOM 634 C C . LYS A 1 82 ? 15.312 8.289 -22.567 1.00 96.56 82 LYS A C 1
ATOM 636 O O . LYS A 1 82 ? 14.830 9.243 -21.960 1.00 96.56 82 LYS A O 1
ATOM 641 N N . ILE A 1 83 ? 14.625 7.180 -22.842 1.00 96.25 83 ILE A N 1
ATOM 642 C CA . ILE A 1 83 ? 13.206 7.016 -22.518 1.00 96.25 83 ILE A CA 1
ATOM 643 C C . ILE A 1 83 ? 12.923 7.143 -21.013 1.00 96.25 83 ILE A C 1
ATOM 645 O O . ILE A 1 83 ? 11.874 7.647 -20.616 1.00 96.25 83 ILE A O 1
ATOM 649 N N . LEU A 1 84 ? 13.869 6.730 -20.161 1.00 97.00 84 LEU A N 1
ATOM 650 C CA . LEU A 1 84 ? 13.741 6.835 -18.708 1.00 97.00 84 LEU A CA 1
ATOM 651 C C . LEU A 1 84 ? 13.919 8.281 -18.235 1.00 97.00 84 LEU A C 1
ATOM 653 O O . LEU A 1 84 ? 13.203 8.715 -17.334 1.00 97.00 84 LEU A O 1
ATOM 657 N N . ILE A 1 85 ? 14.827 9.033 -18.864 1.00 96.44 85 ILE A N 1
ATOM 658 C CA . ILE A 1 85 ? 15.054 10.455 -18.570 1.00 96.44 85 ILE A CA 1
ATOM 659 C C . ILE A 1 85 ? 13.809 11.273 -18.938 1.00 96.44 85 ILE A C 1
ATOM 661 O O . ILE A 1 85 ? 13.304 12.045 -18.121 1.00 96.44 85 ILE A O 1
ATOM 665 N N . GLU A 1 86 ? 13.276 11.074 -20.145 1.00 96.25 86 GLU A N 1
ATOM 666 C CA . GLU A 1 86 ? 12.058 11.750 -20.612 1.00 96.25 86 GLU A CA 1
ATOM 667 C C . GLU A 1 86 ? 10.848 11.417 -19.732 1.00 96.25 86 GLU A C 1
ATOM 669 O O . GLU A 1 86 ? 10.075 12.305 -19.357 1.00 96.25 86 GLU A O 1
ATOM 674 N N . PHE A 1 87 ? 10.717 10.147 -19.342 1.00 96.56 87 PHE A N 1
ATOM 675 C CA . PHE A 1 87 ? 9.685 9.702 -18.416 1.00 96.56 87 PHE A CA 1
ATOM 676 C C . PHE A 1 87 ? 9.804 10.365 -17.047 1.00 96.56 87 PHE A C 1
ATOM 678 O O . PHE A 1 87 ? 8.796 10.861 -16.551 1.00 96.56 87 PHE A O 1
ATOM 685 N N . GLY A 1 88 ? 11.003 10.426 -16.461 1.00 95.81 88 GLY A N 1
ATOM 686 C CA . GLY A 1 88 ? 11.232 11.087 -15.174 1.00 95.81 88 GLY A CA 1
ATOM 687 C C . GLY A 1 88 ? 10.793 12.552 -15.194 1.00 95.81 88 GLY A C 1
ATOM 688 O O . GLY A 1 88 ? 9.982 12.963 -14.363 1.00 95.81 88 GLY A O 1
ATOM 689 N N . ASN A 1 89 ? 11.234 13.305 -16.205 1.00 94.94 89 ASN A N 1
ATOM 690 C CA . ASN A 1 89 ? 10.884 14.719 -16.369 1.00 94.94 89 ASN A CA 1
ATOM 691 C C . ASN A 1 89 ? 9.368 14.928 -16.541 1.00 94.94 89 ASN A C 1
ATOM 693 O O . ASN A 1 89 ? 8.768 15.789 -15.896 1.00 94.94 89 ASN A O 1
ATOM 697 N N . SER A 1 90 ? 8.725 14.122 -17.393 1.00 94.25 90 SER A N 1
ATOM 698 C CA . SER A 1 90 ? 7.275 14.194 -17.628 1.00 94.25 90 SER A CA 1
ATOM 699 C C . SER A 1 90 ? 6.461 13.796 -16.391 1.00 94.25 90 SER A C 1
ATOM 701 O O . SER A 1 90 ? 5.425 14.401 -16.083 1.00 94.25 90 SER A O 1
ATOM 703 N N . LEU A 1 91 ? 6.921 12.769 -15.673 1.00 94.12 91 LEU A N 1
ATOM 704 C CA . LEU A 1 91 ? 6.264 12.265 -14.478 1.00 94.12 91 LEU A CA 1
ATOM 705 C C . LEU A 1 91 ? 6.323 13.298 -13.353 1.00 94.12 91 LEU A C 1
ATOM 707 O O . LEU A 1 91 ? 5.287 13.582 -12.758 1.00 94.12 91 LEU A O 1
ATOM 711 N N . GLU A 1 92 ? 7.483 13.906 -13.100 1.00 91.69 92 GLU A N 1
ATOM 712 C CA . GLU A 1 92 ? 7.645 14.895 -12.030 1.00 91.69 92 GLU A CA 1
ATOM 713 C C . GLU A 1 92 ? 6.679 16.076 -12.189 1.00 91.69 92 GLU A C 1
ATOM 715 O O . GLU A 1 92 ? 5.962 16.430 -11.248 1.00 91.69 92 GLU A O 1
ATOM 720 N N . VAL A 1 93 ? 6.597 16.648 -13.396 1.00 90.38 93 VAL A N 1
ATOM 721 C CA . VAL A 1 93 ? 5.675 17.754 -13.700 1.00 90.38 93 VAL A CA 1
ATOM 722 C C . VAL A 1 93 ? 4.227 17.342 -13.438 1.00 90.38 93 VAL A C 1
ATOM 724 O O . VAL A 1 93 ? 3.460 18.094 -12.837 1.00 90.38 93 VAL A O 1
ATOM 727 N N . SER A 1 94 ? 3.854 16.127 -13.842 1.00 88.44 94 SER A N 1
ATOM 728 C CA . SER A 1 94 ? 2.491 15.633 -13.671 1.00 88.44 94 SER A CA 1
ATOM 729 C C . SER A 1 94 ? 2.136 15.283 -12.229 1.00 88.44 94 SER A C 1
ATOM 731 O O . SER A 1 94 ? 0.966 15.383 -11.870 1.00 88.44 94 SER A O 1
ATOM 733 N N . LEU A 1 95 ? 3.087 14.825 -11.415 1.00 88.50 95 LEU A N 1
ATOM 734 C CA . LEU A 1 95 ? 2.804 14.401 -10.043 1.00 88.50 95 LEU A CA 1
ATOM 735 C C . LEU A 1 95 ? 2.606 15.582 -9.100 1.00 88.50 95 LEU A C 1
ATOM 737 O O . LEU A 1 95 ? 1.839 15.463 -8.150 1.00 88.50 95 LEU A O 1
ATOM 741 N N . ARG A 1 96 ? 3.221 16.739 -9.377 1.00 86.06 96 ARG A N 1
ATOM 742 C CA . ARG A 1 96 ? 3.054 17.953 -8.557 1.00 86.06 96 ARG A CA 1
ATOM 743 C C . ARG A 1 96 ? 1.587 18.364 -8.395 1.00 86.06 96 ARG A C 1
ATOM 745 O O . ARG A 1 96 ? 1.217 18.861 -7.337 1.00 86.06 96 ARG A O 1
ATOM 752 N N . THR A 1 97 ? 0.743 18.112 -9.397 1.00 84.19 97 THR A N 1
ATOM 753 C CA . THR A 1 97 ? -0.700 18.407 -9.342 1.00 84.19 97 THR A CA 1
ATOM 754 C C . THR A 1 97 ? -1.525 17.315 -8.650 1.00 84.19 97 THR A C 1
ATOM 756 O O . THR A 1 97 ? -2.677 17.553 -8.298 1.0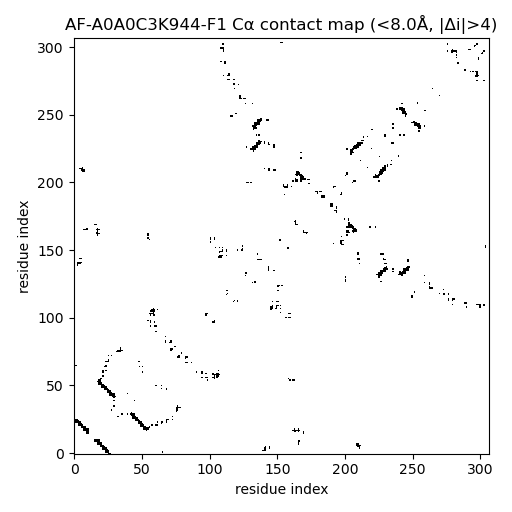0 84.19 97 THR A O 1
ATOM 759 N N . GLN A 1 98 ? -0.943 16.134 -8.416 1.00 84.12 98 GLN A N 1
ATOM 760 C CA . GLN A 1 98 ? -1.600 14.952 -7.844 1.00 84.12 98 GLN A CA 1
ATOM 761 C C . GLN A 1 98 ? -1.277 14.734 -6.357 1.00 84.12 98 GLN A C 1
ATOM 763 O O . GLN A 1 98 ? -1.740 13.764 -5.764 1.00 84.12 98 GLN A O 1
ATOM 768 N N . LEU A 1 99 ? -0.518 15.632 -5.717 1.00 83.75 99 LEU A N 1
ATOM 769 C CA . LEU A 1 99 ? -0.190 15.580 -4.282 1.00 83.75 99 LEU A CA 1
ATOM 770 C C . LEU A 1 99 ? -1.366 16.036 -3.391 1.00 83.75 99 LEU A C 1
ATOM 772 O O . LEU A 1 99 ? -1.202 16.832 -2.468 1.00 83.75 99 LEU A O 1
ATOM 776 N N . THR A 1 100 ? -2.569 15.549 -3.683 1.00 88.31 100 THR A N 1
ATOM 777 C CA . THR A 1 100 ? -3.800 15.804 -2.922 1.00 88.31 100 THR A CA 1
ATOM 778 C C . THR A 1 100 ? -4.255 14.534 -2.200 1.00 88.31 100 THR A C 1
ATOM 780 O O . THR A 1 100 ? -3.797 13.439 -2.518 1.00 88.31 100 THR A O 1
ATOM 783 N N . GLU A 1 101 ? -5.171 14.653 -1.230 1.00 85.38 101 GLU A N 1
ATOM 784 C CA . GLU A 1 101 ? -5.767 13.481 -0.556 1.00 85.38 101 GLU A CA 1
ATOM 785 C C . GLU A 1 101 ? -6.394 12.517 -1.579 1.00 85.38 101 GLU A C 1
ATOM 787 O O . GLU A 1 101 ? -6.083 11.328 -1.583 1.00 85.38 101 GLU A O 1
ATOM 792 N N . SER A 1 102 ? -7.176 13.050 -2.522 1.00 87.19 102 SER A N 1
ATOM 793 C CA . SER A 1 102 ? -7.774 12.278 -3.613 1.00 87.19 102 SER A CA 1
ATOM 794 C C . SER A 1 102 ? -6.726 11.617 -4.507 1.00 87.19 102 SER A C 1
ATOM 796 O O . SER A 1 102 ? -6.891 10.458 -4.868 1.00 87.19 102 SER A O 1
ATOM 798 N N . GLY A 1 103 ? -5.626 12.311 -4.823 1.00 89.00 103 GLY A N 1
ATOM 799 C CA . GLY A 1 103 ? -4.541 11.753 -5.634 1.00 89.00 103 GLY A CA 1
ATOM 800 C C . GLY A 1 103 ? -3.838 10.559 -4.979 1.00 89.00 103 GLY A C 1
ATOM 801 O O . GLY A 1 103 ? -3.450 9.624 -5.675 1.00 89.00 103 GLY A O 1
ATOM 802 N N . LEU A 1 104 ? -3.744 10.540 -3.644 1.00 91.44 104 LEU A N 1
ATOM 803 C CA . LEU A 1 104 ? -3.219 9.401 -2.878 1.00 91.44 104 LEU A CA 1
ATOM 804 C C . LEU A 1 104 ? -4.193 8.215 -2.828 1.00 91.44 104 LEU A C 1
ATOM 806 O O . LEU A 1 104 ? -3.765 7.081 -2.626 1.00 91.44 104 LEU A O 1
ATOM 810 N N . TYR A 1 105 ? -5.493 8.457 -3.009 1.00 91.44 105 TYR A N 1
ATOM 811 C CA . TYR A 1 105 ? -6.492 7.393 -3.110 1.00 91.44 105 TYR A CA 1
ATOM 812 C C . TYR A 1 105 ? -6.536 6.742 -4.493 1.00 91.44 105 TYR A C 1
ATOM 814 O O . TYR A 1 105 ? -6.995 5.603 -4.610 1.00 91.44 105 TYR A O 1
ATOM 822 N N . ILE A 1 106 ? -6.030 7.404 -5.536 1.00 88.94 106 ILE A N 1
ATOM 823 C CA . ILE A 1 106 ? -5.929 6.800 -6.868 1.00 88.94 106 ILE A CA 1
ATOM 824 C C . ILE A 1 106 ? -5.009 5.573 -6.789 1.00 88.94 106 ILE A C 1
ATOM 826 O O . ILE A 1 106 ? -3.875 5.646 -6.314 1.00 88.94 106 ILE A O 1
ATOM 830 N N . GLY A 1 107 ? -5.498 4.433 -7.279 1.00 85.06 107 GLY A N 1
ATOM 831 C CA . GLY A 1 107 ? -4.781 3.153 -7.236 1.00 85.06 107 GLY A CA 1
ATOM 832 C C . GLY A 1 107 ? -4.986 2.350 -5.947 1.00 85.06 107 GLY A C 1
ATOM 833 O O . GLY A 1 107 ? -4.505 1.220 -5.856 1.00 85.06 107 GLY A O 1
ATOM 834 N N . THR A 1 108 ? -5.727 2.884 -4.972 1.00 89.56 108 THR A N 1
ATOM 835 C CA . THR A 1 108 ? -6.370 2.042 -3.953 1.00 89.56 108 THR A CA 1
ATOM 836 C C . THR A 1 108 ? -7.600 1.360 -4.563 1.00 89.56 108 THR A C 1
ATOM 838 O O . THR A 1 108 ? -8.180 1.857 -5.525 1.00 89.56 108 THR A O 1
ATOM 841 N N . GLY A 1 109 ? -7.955 0.186 -4.047 1.00 89.00 109 GLY A N 1
ATOM 842 C CA . GLY A 1 109 ? -9.094 -0.610 -4.496 1.00 89.00 109 GLY A CA 1
ATOM 843 C C . GLY A 1 109 ? -9.943 -1.011 -3.302 1.00 89.00 109 GLY A C 1
ATOM 844 O O . GLY A 1 109 ? -10.049 -2.196 -2.977 1.00 89.00 109 GLY A O 1
ATOM 845 N N . LEU A 1 110 ? -10.518 -0.023 -2.614 1.00 92.25 110 LEU A N 1
ATOM 846 C CA . LEU A 1 110 ? -11.260 -0.264 -1.379 1.00 92.25 110 LEU A CA 1
ATOM 847 C C . LEU A 1 110 ? -12.534 -1.070 -1.638 1.00 92.25 110 LEU A C 1
ATOM 849 O O . LEU A 1 110 ? -12.837 -2.007 -0.900 1.00 92.25 110 LEU A O 1
ATOM 853 N N . ARG A 1 111 ? -13.232 -0.777 -2.733 1.00 93.12 111 ARG A N 1
ATOM 854 C CA . ARG A 1 111 ? -14.368 -1.564 -3.211 1.00 93.12 111 ARG A CA 1
ATOM 855 C C . ARG A 1 111 ? -13.987 -3.021 -3.458 1.00 93.12 111 ARG A C 1
ATOM 857 O O . ARG A 1 111 ? -14.687 -3.913 -2.993 1.00 93.12 111 ARG A O 1
ATOM 864 N N . ALA A 1 112 ? -12.853 -3.276 -4.115 1.00 93.31 112 ALA A N 1
ATOM 865 C CA . ALA A 1 112 ? -12.363 -4.635 -4.356 1.00 93.31 112 ALA A CA 1
ATOM 866 C C . ALA A 1 112 ? -11.981 -5.357 -3.052 1.00 93.31 112 ALA A C 1
ATOM 868 O O . ALA A 1 112 ? -12.276 -6.545 -2.895 1.00 93.31 112 ALA A O 1
ATOM 869 N N . LEU A 1 113 ? -11.382 -4.641 -2.093 1.00 96.38 113 LEU A N 1
ATOM 870 C CA . LEU A 1 113 ? -11.094 -5.159 -0.755 1.00 96.38 113 LEU A CA 1
ATOM 871 C C . LEU A 1 113 ? -12.391 -5.569 -0.035 1.00 96.38 113 LEU A C 1
ATOM 873 O O . LEU A 1 113 ? -12.482 -6.685 0.471 1.00 96.38 113 LEU A O 1
ATOM 877 N N . VAL A 1 114 ? -13.410 -4.702 -0.017 1.00 96.62 114 VAL A N 1
ATOM 878 C CA . VAL A 1 114 ? -14.713 -4.978 0.615 1.00 96.62 114 VAL A CA 1
ATOM 879 C C . VAL A 1 114 ? -15.465 -6.098 -0.096 1.00 96.62 114 VAL A C 1
ATOM 881 O O . VAL A 1 114 ? -15.990 -6.977 0.580 1.00 96.62 114 VAL A O 1
ATOM 884 N N . HIS A 1 115 ? -15.480 -6.119 -1.427 1.00 95.50 115 HIS A N 1
ATOM 885 C CA . HIS A 1 115 ? -16.096 -7.194 -2.203 1.00 95.50 115 HIS A CA 1
ATOM 886 C C . HIS A 1 115 ? -15.475 -8.556 -1.849 1.00 95.50 115 HIS A C 1
ATOM 888 O O . HIS A 1 115 ? -16.177 -9.515 -1.529 1.00 95.50 115 HIS A O 1
ATOM 894 N N . THR A 1 116 ? -14.141 -8.617 -1.817 1.00 96.50 116 THR A N 1
ATOM 895 C CA . THR A 1 116 ? -13.384 -9.858 -1.595 1.00 96.50 116 THR A CA 1
ATOM 896 C C . THR A 1 116 ? -13.463 -10.346 -0.148 1.00 96.50 116 THR A C 1
ATOM 898 O O . THR A 1 116 ? -13.731 -11.520 0.108 1.00 96.50 116 THR A O 1
ATOM 901 N N . PHE A 1 117 ? -13.235 -9.461 0.826 1.00 98.06 117 PHE A N 1
ATOM 902 C CA . PHE A 1 117 ? -13.136 -9.839 2.241 1.00 98.06 117 PHE A CA 1
ATOM 903 C C . PHE A 1 117 ? -14.449 -9.679 3.014 1.00 98.06 117 PHE A C 1
ATOM 905 O O . PHE A 1 117 ? -14.601 -10.249 4.100 1.00 98.06 117 PHE A O 1
ATOM 912 N N . ARG A 1 118 ? -15.430 -8.959 2.462 1.00 97.62 118 ARG A N 1
ATOM 913 C CA . ARG A 1 118 ? -16.752 -8.720 3.057 1.00 97.62 118 ARG A CA 1
ATOM 914 C C . ARG A 1 118 ? -16.621 -8.200 4.493 1.00 97.62 118 ARG A C 1
ATOM 916 O O . ARG A 1 118 ? -15.847 -7.285 4.759 1.00 97.62 118 ARG A O 1
ATOM 923 N N . GLN A 1 119 ? -17.321 -8.814 5.450 1.00 97.44 119 GLN A N 1
ATOM 924 C CA . GLN A 1 119 ? -17.247 -8.460 6.873 1.00 97.44 119 GLN A CA 1
ATOM 925 C C . GLN A 1 119 ? -15.820 -8.553 7.452 1.00 97.44 119 GLN A C 1
ATOM 927 O O . GLN A 1 119 ? -15.497 -7.843 8.406 1.00 97.44 119 GLN A O 1
ATOM 932 N N . LYS A 1 120 ? -14.936 -9.385 6.875 1.00 98.44 120 LYS A N 1
ATOM 933 C CA . LYS A 1 120 ? -13.546 -9.522 7.339 1.00 98.44 120 LYS A CA 1
ATOM 934 C C . LYS A 1 120 ? -12.742 -8.236 7.128 1.00 98.44 120 LYS A C 1
ATOM 936 O O . LYS A 1 120 ? -11.759 -8.035 7.831 1.00 98.44 120 LYS A O 1
ATOM 941 N N . THR A 1 121 ? -13.180 -7.324 6.256 1.00 98.38 121 THR A N 1
ATOM 942 C CA . THR A 1 121 ? -12.571 -5.990 6.124 1.00 98.38 121 THR A CA 1
ATOM 943 C C . THR A 1 121 ? -12.586 -5.222 7.440 1.00 98.38 121 THR A C 1
ATOM 945 O O . THR A 1 121 ? -11.560 -4.674 7.839 1.00 98.38 121 THR A O 1
ATOM 948 N N . LEU A 1 122 ? -13.699 -5.262 8.178 1.00 98.25 122 LEU A N 1
ATOM 949 C CA . LEU A 1 122 ? -13.787 -4.616 9.488 1.00 98.25 122 LEU A CA 1
ATOM 950 C C . LEU A 1 122 ? -12.899 -5.308 10.530 1.00 98.25 122 LEU A C 1
ATOM 952 O O . LEU A 1 122 ? -12.306 -4.647 11.375 1.00 98.25 122 LEU A O 1
ATOM 956 N N . VAL A 1 123 ? -12.757 -6.632 10.449 1.00 98.62 123 VAL A N 1
ATOM 957 C CA . VAL A 1 123 ? -11.846 -7.402 11.310 1.00 98.62 123 VAL A CA 1
ATOM 958 C C . VAL A 1 123 ? -10.391 -6.966 11.093 1.00 98.62 123 VAL A C 1
ATOM 960 O O . VAL A 1 123 ? -9.675 -6.714 12.062 1.00 98.62 123 VAL A O 1
ATOM 963 N N . MET A 1 124 ? -9.973 -6.811 9.831 1.00 98.62 124 MET A N 1
ATOM 964 C CA . MET A 1 124 ? -8.642 -6.307 9.472 1.00 98.62 124 MET A CA 1
ATOM 965 C C . MET A 1 124 ? -8.435 -4.863 9.947 1.00 98.62 124 MET A C 1
ATOM 967 O O . MET A 1 124 ? -7.386 -4.553 10.507 1.00 98.62 124 MET A O 1
ATOM 971 N N . LEU A 1 125 ? -9.443 -3.994 9.790 1.00 98.25 125 LEU A N 1
ATOM 972 C CA . LEU A 1 125 ? -9.377 -2.603 10.248 1.00 98.25 125 LEU A CA 1
ATOM 973 C C . LEU A 1 125 ? -9.252 -2.514 11.776 1.00 98.25 125 LEU A C 1
ATOM 975 O O . LEU A 1 125 ? -8.406 -1.779 12.280 1.00 98.25 125 LEU A O 1
ATOM 979 N N . LYS A 1 126 ? -10.034 -3.304 12.524 1.00 98.25 126 LYS A N 1
ATOM 980 C CA . LYS A 1 126 ? -9.919 -3.397 13.988 1.00 98.25 126 LYS A CA 1
ATOM 981 C C . LYS A 1 126 ? -8.530 -3.883 14.409 1.00 98.25 126 LYS A C 1
ATOM 983 O O . LYS A 1 126 ? -7.937 -3.299 15.310 1.00 98.25 126 LYS A O 1
ATOM 988 N N . ALA A 1 127 ? -7.992 -4.918 13.758 1.00 98.62 127 ALA A N 1
ATOM 989 C CA . ALA A 1 127 ? -6.641 -5.410 14.038 1.00 98.62 127 ALA A CA 1
ATOM 990 C C . ALA A 1 127 ? -5.575 -4.327 13.791 1.00 98.62 127 ALA A C 1
ATOM 992 O O . ALA A 1 127 ? -4.655 -4.180 14.594 1.00 98.62 127 ALA A O 1
ATOM 993 N N . LEU A 1 128 ? -5.724 -3.555 12.710 1.00 98.38 128 LEU A N 1
ATOM 994 C CA . LEU A 1 128 ? -4.816 -2.469 12.349 1.00 98.38 128 LEU A CA 1
ATOM 995 C C . LEU A 1 128 ? -4.855 -1.330 13.379 1.00 98.38 128 LEU A C 1
ATOM 997 O O . LEU A 1 128 ? -3.806 -0.897 13.846 1.00 98.38 128 LEU A O 1
ATOM 1001 N N . ILE A 1 129 ? -6.050 -0.883 13.780 1.00 97.19 129 ILE A N 1
ATOM 1002 C CA . ILE A 1 129 ? -6.227 0.171 14.798 1.00 97.19 129 ILE A CA 1
ATOM 1003 C C . ILE A 1 129 ? -5.691 -0.282 16.163 1.00 97.19 129 ILE A C 1
ATOM 1005 O O . ILE A 1 129 ? -5.126 0.514 16.905 1.00 97.19 129 ILE A O 1
ATOM 1009 N N . LEU A 1 130 ? -5.812 -1.573 16.485 1.00 97.81 130 LEU A N 1
ATOM 1010 C CA . LEU A 1 130 ? -5.220 -2.174 17.684 1.00 97.81 130 LEU A CA 1
ATOM 1011 C C . LEU A 1 130 ? -3.706 -2.430 17.562 1.00 97.81 130 LEU A C 1
ATOM 1013 O O . LEU A 1 130 ? -3.155 -3.110 18.439 1.00 97.81 130 LEU A O 1
ATOM 1017 N N . GLN A 1 131 ? -3.070 -1.943 16.488 1.00 97.75 131 GLN A N 1
ATOM 1018 C CA . GLN A 1 131 ? -1.642 -2.066 16.188 1.00 97.75 131 GLN A CA 1
ATOM 1019 C C . GLN A 1 131 ? -1.146 -3.509 16.357 1.00 97.75 131 GLN A C 1
ATOM 1021 O O . GLN A 1 131 ? -0.242 -3.799 17.138 1.00 97.75 131 GLN A O 1
ATOM 1026 N N . LYS A 1 132 ? -1.803 -4.456 15.676 1.00 98.31 132 LYS A N 1
ATOM 1027 C CA . LYS A 1 132 ? -1.388 -5.869 15.651 1.00 98.31 132 LYS A CA 1
ATOM 1028 C C . LYS A 1 132 ? -0.362 -6.145 14.557 1.00 98.31 132 LYS A C 1
ATOM 1030 O O . LYS A 1 132 ? -0.177 -5.339 13.651 1.00 98.31 132 LYS A O 1
ATOM 1035 N N . LYS A 1 133 ? 0.300 -7.297 14.656 1.00 98.50 133 LYS A N 1
ATOM 1036 C CA . LYS A 1 133 ? 1.289 -7.784 13.686 1.00 98.50 133 LYS A CA 1
ATOM 1037 C C . LYS A 1 133 ? 0.586 -8.510 12.534 1.00 98.50 133 LYS A C 1
ATOM 1039 O O . LYS A 1 133 ? 0.246 -9.690 12.650 1.00 98.50 133 LYS A O 1
ATOM 1044 N N . ILE A 1 134 ? 0.292 -7.780 11.459 1.00 98.75 134 ILE A N 1
ATOM 1045 C CA . ILE A 1 134 ? -0.574 -8.220 10.357 1.00 98.75 134 ILE A CA 1
ATOM 1046 C C . ILE A 1 134 ? 0.263 -8.522 9.114 1.00 98.75 134 ILE A C 1
ATOM 1048 O O . ILE A 1 134 ? 0.894 -7.627 8.552 1.00 98.75 134 ILE A O 1
ATOM 1052 N N . MET A 1 135 ? 0.219 -9.769 8.644 1.00 98.62 135 MET A N 1
ATOM 1053 C CA . MET A 1 135 ? 0.893 -10.203 7.419 1.00 98.62 135 MET A CA 1
ATOM 1054 C C . MET A 1 135 ? -0.134 -10.538 6.340 1.00 98.62 135 MET A C 1
ATOM 1056 O O . MET A 1 135 ? -0.943 -11.447 6.506 1.00 98.62 135 MET A O 1
ATOM 1060 N N . PHE A 1 136 ? -0.067 -9.855 5.206 1.00 98.69 136 PHE A N 1
ATOM 1061 C CA . PHE A 1 136 ? -0.734 -10.259 3.978 1.00 98.69 136 PHE A CA 1
ATOM 1062 C C . PHE A 1 136 ? 0.175 -11.212 3.197 1.00 98.69 136 PHE A C 1
ATOM 1064 O O . PHE A 1 136 ? 1.389 -11.015 3.130 1.00 98.69 136 PHE A O 1
ATOM 1071 N N . PHE A 1 137 ? -0.399 -12.226 2.557 1.00 97.81 137 PHE A N 1
ATOM 1072 C CA . PHE A 1 137 ? 0.344 -13.103 1.661 1.00 97.81 137 PHE A CA 1
ATOM 1073 C C . PHE A 1 137 ? -0.493 -13.576 0.478 1.00 97.81 137 PHE A C 1
ATOM 1075 O O . PHE A 1 137 ? -1.716 -13.661 0.569 1.00 97.81 137 PHE A O 1
ATOM 1082 N N . GLY A 1 138 ? 0.181 -13.882 -0.628 1.00 96.38 138 GLY A N 1
ATOM 1083 C CA . GLY A 1 138 ? -0.440 -14.369 -1.863 1.00 96.38 138 GLY A CA 1
ATOM 1084 C C . GLY A 1 138 ? -0.079 -13.530 -3.086 1.00 96.38 138 GLY A C 1
ATOM 1085 O O . GLY A 1 138 ? 0.585 -12.494 -2.980 1.00 96.38 138 GLY A O 1
ATOM 1086 N N . HIS A 1 139 ? -0.514 -13.996 -4.253 1.00 95.00 139 HIS A N 1
ATOM 1087 C CA . HIS A 1 139 ? -0.273 -13.379 -5.551 1.00 95.00 139 HIS A CA 1
ATOM 1088 C C . HIS A 1 139 ? -1.567 -12.809 -6.175 1.00 95.00 139 HIS A C 1
ATOM 1090 O O . HIS A 1 139 ? -2.683 -13.179 -5.799 1.00 95.00 139 HIS A O 1
ATOM 1096 N N . PRO A 1 140 ? -1.453 -11.903 -7.167 1.00 94.81 140 PRO A N 1
ATOM 1097 C CA . PRO A 1 140 ? -0.233 -11.221 -7.612 1.00 94.81 140 PRO A CA 1
ATOM 1098 C C . PRO A 1 140 ? 0.249 -10.161 -6.605 1.00 94.81 140 PRO A C 1
ATOM 1100 O O . PRO A 1 140 ? -0.535 -9.648 -5.806 1.00 94.81 140 PRO A O 1
ATOM 1103 N N . VAL A 1 141 ? 1.538 -9.802 -6.669 1.00 95.50 141 VAL A N 1
ATOM 1104 C CA . VAL A 1 141 ? 2.169 -8.835 -5.741 1.00 95.50 141 VAL A CA 1
ATOM 1105 C C . VAL A 1 141 ? 1.493 -7.461 -5.802 1.00 95.50 141 VAL A C 1
ATOM 1107 O O . VAL A 1 141 ? 1.304 -6.824 -4.772 1.00 95.50 141 VAL A O 1
ATOM 1110 N N . GLU A 1 142 ? 1.044 -7.024 -6.980 1.00 95.38 142 GLU A N 1
ATOM 1111 C CA . GLU A 1 142 ? 0.309 -5.760 -7.114 1.00 95.38 142 GLU A CA 1
ATOM 1112 C C . GLU A 1 142 ? -0.959 -5.759 -6.249 1.00 95.38 142 GLU A C 1
ATOM 1114 O O . GLU A 1 142 ? -1.192 -4.821 -5.491 1.00 95.38 142 GLU A O 1
ATOM 1119 N N . ARG A 1 143 ? -1.749 -6.843 -6.293 1.00 95.19 143 ARG A N 1
ATOM 1120 C CA . ARG A 1 143 ? -2.960 -7.003 -5.469 1.00 95.19 143 ARG A CA 1
ATOM 1121 C C . ARG A 1 143 ? -2.621 -7.055 -3.982 1.00 95.19 143 ARG A C 1
ATOM 1123 O O . ARG A 1 143 ? -3.299 -6.436 -3.166 1.00 95.19 143 ARG A O 1
ATOM 1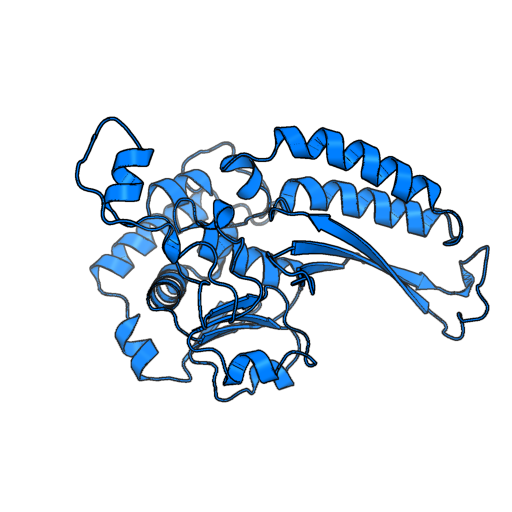130 N N . LEU A 1 144 ? -1.562 -7.784 -3.636 1.00 96.88 144 LEU A N 1
ATOM 1131 C CA . LEU A 1 144 ? -1.052 -7.867 -2.272 1.00 96.88 144 LEU A CA 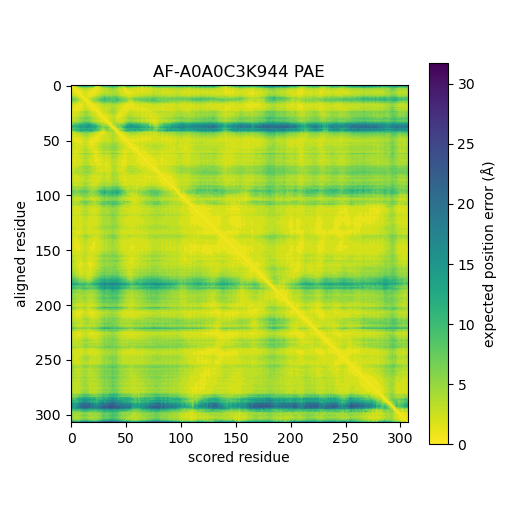1
ATOM 1132 C C . LEU A 1 144 ? -0.769 -6.469 -1.702 1.00 96.88 144 LEU A C 1
ATOM 1134 O O . LEU A 1 144 ? -1.217 -6.151 -0.599 1.00 96.88 144 LEU A O 1
ATOM 1138 N N . CYS A 1 145 ? -0.056 -5.624 -2.449 1.00 97.31 145 CYS A N 1
ATOM 1139 C CA . CYS A 1 145 ? 0.268 -4.268 -2.021 1.00 97.31 145 CYS A CA 1
ATOM 1140 C C . CYS A 1 145 ? -0.970 -3.354 -2.018 1.00 97.31 145 CYS A C 1
ATOM 1142 O O . CYS A 1 145 ? -1.193 -2.632 -1.045 1.00 97.31 145 CYS A O 1
ATOM 1144 N N . THR A 1 146 ? -1.805 -3.391 -3.062 1.00 96.12 146 THR A N 1
ATOM 1145 C CA . THR A 1 146 ? -2.985 -2.512 -3.160 1.00 96.12 146 THR A CA 1
ATOM 1146 C C . THR A 1 146 ? -4.019 -2.796 -2.076 1.00 96.12 146 THR A C 1
ATOM 1148 O O . THR A 1 146 ? -4.593 -1.844 -1.550 1.00 96.12 146 THR A O 1
ATOM 1151 N N . TYR A 1 147 ? -4.227 -4.049 -1.658 1.00 97.69 147 TYR A N 1
ATOM 1152 C CA . TYR A 1 147 ? -5.110 -4.362 -0.527 1.00 97.69 147 TYR A CA 1
ATOM 1153 C C . TYR A 1 147 ? -4.629 -3.753 0.792 1.00 97.69 147 TYR A C 1
ATOM 1155 O O . TYR A 1 147 ? -5.447 -3.216 1.539 1.00 97.69 147 TYR A O 1
ATOM 1163 N N . GLN A 1 148 ? -3.320 -3.754 1.052 1.00 98.38 148 GLN A N 1
ATOM 1164 C CA . GLN A 1 148 ? -2.760 -3.111 2.243 1.00 98.38 148 GLN A CA 1
ATOM 1165 C C . GLN A 1 148 ? -2.970 -1.591 2.210 1.00 98.38 148 GLN A C 1
ATOM 1167 O O . GLN A 1 148 ? -3.472 -1.025 3.181 1.00 98.38 148 GLN A O 1
ATOM 1172 N N . TYR A 1 149 ? -2.684 -0.931 1.079 1.00 97.69 149 TYR A N 1
ATOM 1173 C CA . TYR A 1 149 ? -2.963 0.505 0.926 1.00 97.69 149 TYR A CA 1
ATOM 1174 C C . TYR A 1 149 ? -4.453 0.832 1.025 1.00 97.69 149 TYR A C 1
ATOM 1176 O O . TYR A 1 149 ? -4.826 1.843 1.614 1.00 97.69 149 TYR A O 1
ATOM 1184 N N . SER A 1 150 ? -5.313 -0.038 0.497 1.00 97.25 150 SER A N 1
ATOM 1185 C CA . SER A 1 150 ? -6.766 0.117 0.591 1.00 97.25 150 SER A CA 1
ATOM 1186 C C . SER A 1 150 ? -7.229 0.061 2.043 1.00 97.25 150 SER A C 1
ATOM 1188 O O . SER A 1 150 ? -8.007 0.917 2.459 1.00 97.25 150 SER A O 1
ATOM 1190 N N . LEU A 1 151 ? -6.695 -0.881 2.829 1.00 97.94 151 LEU A N 1
ATOM 1191 C CA . LEU A 1 151 ? -7.002 -1.018 4.250 1.00 97.94 151 LEU A CA 1
ATOM 1192 C C . LEU A 1 151 ? -6.597 0.230 5.041 1.00 97.94 151 LEU A C 1
ATOM 1194 O O . LEU A 1 151 ? -7.419 0.774 5.772 1.00 97.94 151 LEU A O 1
ATOM 1198 N N . ILE A 1 152 ? -5.363 0.717 4.882 1.00 97.12 152 ILE A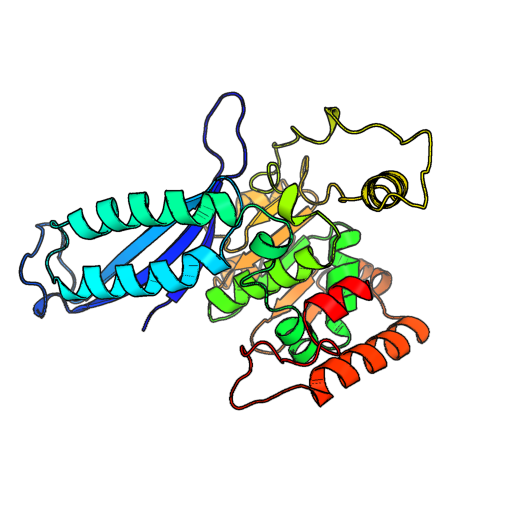 N 1
ATOM 1199 C CA . ILE A 1 152 ? -4.913 1.912 5.615 1.00 97.12 152 ILE A CA 1
ATOM 1200 C C . ILE A 1 152 ? -5.594 3.194 5.103 1.00 97.12 152 ILE A C 1
ATOM 1202 O O . ILE A 1 152 ? -5.720 4.155 5.856 1.00 97.12 152 ILE A O 1
ATOM 1206 N N . SER A 1 153 ? -6.085 3.214 3.854 1.00 95.88 153 SER A N 1
ATOM 1207 C CA . SER A 1 153 ? -6.825 4.359 3.296 1.00 95.88 153 SER A CA 1
ATOM 1208 C C . SER A 1 153 ? -8.184 4.600 3.960 1.00 95.88 153 SER A C 1
ATOM 1210 O O . SER A 1 153 ? -8.768 5.662 3.756 1.00 95.88 153 SER A O 1
ATOM 1212 N N . LEU A 1 154 ? -8.676 3.636 4.750 1.00 95.62 154 LEU A N 1
ATOM 1213 C CA . LEU A 1 154 ? -9.872 3.787 5.581 1.00 95.62 154 LEU A CA 1
ATOM 1214 C C . LEU A 1 154 ? -9.659 4.729 6.766 1.00 95.62 154 LEU A C 1
ATOM 1216 O O . LEU A 1 154 ? -10.633 5.207 7.336 1.00 95.62 154 LEU A O 1
ATOM 1220 N N . ILE A 1 155 ? -8.408 4.995 7.151 1.00 94.81 155 ILE A N 1
ATOM 1221 C CA . ILE A 1 155 ? -8.096 5.905 8.250 1.00 94.81 155 ILE A CA 1
ATOM 1222 C C . ILE A 1 155 ? -7.889 7.304 7.662 1.00 94.81 155 ILE A C 1
ATOM 1224 O O . ILE A 1 155 ? -6.959 7.497 6.866 1.00 94.81 155 ILE A O 1
ATOM 1228 N N . PRO A 1 156 ? -8.721 8.295 8.040 1.00 92.81 156 PRO A N 1
ATOM 1229 C CA . PRO A 1 156 ? -8.645 9.634 7.471 1.00 92.81 156 PRO A CA 1
ATOM 1230 C C . PRO A 1 156 ? -7.246 10.233 7.597 1.00 92.81 156 PRO A C 1
ATOM 1232 O O . PRO A 1 156 ? -6.616 10.139 8.651 1.00 92.81 156 PRO A O 1
ATOM 1235 N N . SER A 1 157 ? -6.770 10.843 6.509 1.00 92.31 157 SER A N 1
ATOM 1236 C CA . SER A 1 157 ? -5.457 11.492 6.403 1.00 92.31 157 SER A CA 1
ATOM 1237 C C . SER A 1 157 ? -4.223 10.602 6.644 1.00 92.31 157 SER A C 1
ATOM 1239 O O . SER A 1 157 ? -3.107 11.110 6.558 1.00 92.31 157 SER A O 1
ATOM 1241 N N . LEU A 1 158 ? -4.362 9.287 6.872 1.00 95.31 158 LEU A N 1
ATOM 1242 C CA . LEU A 1 158 ? -3.213 8.420 7.179 1.00 95.31 158 LEU A CA 1
ATOM 1243 C C . LEU A 1 158 ? -2.207 8.344 6.022 1.00 95.31 158 LEU A C 1
ATOM 1245 O O . LEU A 1 158 ? -1.006 8.447 6.251 1.00 95.31 158 LEU A O 1
ATOM 1249 N N . LEU A 1 159 ? -2.679 8.248 4.771 1.00 95.12 159 LEU A N 1
ATOM 1250 C CA . LEU A 1 159 ? -1.803 8.218 3.587 1.00 95.12 159 LEU A CA 1
ATOM 1251 C C . LEU A 1 159 ? -0.941 9.483 3.431 1.00 95.12 159 LEU A C 1
ATOM 1253 O O . LEU A 1 159 ? 0.099 9.442 2.776 1.00 95.12 159 LEU A O 1
ATOM 1257 N N . GLN A 1 160 ? -1.359 10.607 4.020 1.00 93.75 160 GLN A N 1
ATOM 1258 C CA . GLN A 1 160 ? -0.614 11.866 3.965 1.00 93.75 160 GLN A CA 1
ATOM 1259 C C . GLN A 1 160 ? 0.543 11.903 4.973 1.00 93.75 160 GLN A C 1
ATOM 1261 O O . GLN A 1 160 ? 1.484 12.676 4.779 1.00 93.75 160 GLN A O 1
ATOM 1266 N N . THR A 1 161 ? 0.494 11.058 6.009 1.00 94.38 161 THR A N 1
ATOM 1267 C CA . THR A 1 161 ? 1.402 11.065 7.167 1.00 94.38 161 THR A CA 1
ATOM 1268 C C . THR A 1 161 ? 2.170 9.752 7.325 1.00 94.38 161 THR A C 1
ATOM 1270 O O . THR A 1 161 ? 2.419 9.306 8.441 1.00 94.38 161 THR A O 1
ATOM 1273 N N . LEU A 1 162 ? 2.534 9.110 6.212 1.00 96.75 162 LEU A N 1
ATOM 1274 C CA . LEU A 1 162 ? 3.322 7.869 6.196 1.00 96.75 162 LEU A CA 1
ATOM 1275 C C . LEU A 1 162 ? 4.843 8.104 6.242 1.00 96.75 162 LEU A C 1
ATOM 1277 O O . LEU A 1 162 ? 5.614 7.189 5.966 1.00 96.75 162 LEU A O 1
ATOM 1281 N N . ASP A 1 163 ? 5.291 9.315 6.575 1.00 96.56 163 ASP A N 1
ATOM 1282 C CA . ASP A 1 163 ? 6.708 9.695 6.533 1.00 96.56 163 ASP A CA 1
ATOM 1283 C C . ASP A 1 163 ? 7.584 8.840 7.470 1.00 96.56 163 ASP A C 1
ATOM 1285 O O . ASP A 1 163 ? 8.730 8.554 7.128 1.00 96.56 163 ASP A O 1
ATOM 1289 N N . ASP A 1 164 ? 7.031 8.342 8.578 1.00 97.00 164 ASP A N 1
ATOM 1290 C CA . ASP A 1 164 ? 7.733 7.482 9.543 1.00 97.00 164 ASP A CA 1
ATOM 1291 C C . ASP A 1 164 ? 7.509 5.970 9.307 1.00 97.00 164 ASP A C 1
ATOM 1293 O O . ASP A 1 164 ? 8.101 5.139 9.983 1.00 97.00 164 ASP A O 1
ATOM 1297 N N . CYS A 1 165 ? 6.696 5.559 8.326 1.00 97.50 165 CYS A N 1
ATOM 1298 C CA . CYS A 1 165 ? 6.220 4.171 8.282 1.00 97.50 165 CYS A CA 1
ATOM 1299 C C . CYS A 1 165 ? 7.241 3.125 7.805 1.00 97.50 165 CYS A C 1
ATOM 1301 O O . CYS A 1 165 ? 7.028 1.935 8.010 1.00 97.50 165 CYS A O 1
ATOM 1303 N N . GLY A 1 166 ? 8.319 3.526 7.133 1.00 95.94 166 GLY A N 1
ATOM 1304 C CA . GLY A 1 166 ? 9.238 2.613 6.454 1.00 95.94 166 GLY A CA 1
ATOM 1305 C C . GLY A 1 166 ? 10.224 1.889 7.368 1.00 95.94 166 GLY A C 1
ATOM 1306 O O . GLY A 1 166 ? 10.879 0.955 6.909 1.00 95.94 166 GLY A O 1
ATOM 1307 N N . SER A 1 167 ? 10.379 2.310 8.629 1.00 95.00 167 SER A N 1
ATOM 1308 C CA . SER A 1 167 ? 11.294 1.654 9.567 1.00 95.00 167 SER A CA 1
ATOM 1309 C C . SER A 1 167 ? 10.938 1.955 11.030 1.00 95.00 167 SER A C 1
ATOM 1311 O O . SER A 1 167 ? 10.668 3.113 11.345 1.00 95.00 167 SER A O 1
ATOM 1313 N N . PRO A 1 168 ? 11.018 0.965 11.943 1.00 94.94 168 PRO A N 1
ATOM 1314 C CA . PRO A 1 168 ? 10.615 1.122 13.347 1.00 94.94 168 PRO A CA 1
ATOM 1315 C C . PRO A 1 168 ? 11.267 2.281 14.128 1.00 94.94 168 PRO A C 1
ATOM 1317 O O . PRO A 1 168 ? 10.603 2.859 14.986 1.00 94.94 168 PRO A O 1
ATOM 1320 N N . PRO A 1 169 ? 12.540 2.659 13.897 1.00 94.25 169 PRO A N 1
ATOM 1321 C CA . PRO A 1 169 ? 13.154 3.776 14.617 1.00 94.25 169 PRO A CA 1
ATOM 1322 C C . PRO A 1 169 ? 12.637 5.166 14.216 1.00 94.25 169 PRO A C 1
ATOM 1324 O O . PRO A 1 169 ? 12.976 6.139 14.891 1.00 94.25 169 PRO A O 1
ATOM 1327 N N . LEU A 1 170 ? 11.878 5.299 13.122 1.00 95.62 170 LEU A N 1
ATOM 1328 C CA . LEU A 1 170 ? 11.366 6.593 12.675 1.00 95.62 170 LEU A CA 1
ATOM 1329 C C . LEU A 1 170 ? 10.235 7.080 13.590 1.00 95.62 170 LEU A C 1
ATOM 1331 O O . LEU A 1 170 ? 9.331 6.334 13.958 1.00 95.62 170 LEU A O 1
ATOM 1335 N N . ALA A 1 171 ? 10.307 8.350 13.986 1.00 95.75 171 ALA A N 1
ATOM 1336 C CA . ALA A 1 171 ? 9.364 8.952 14.925 1.00 95.75 171 ALA A CA 1
ATOM 1337 C C . ALA A 1 171 ? 9.346 10.486 14.821 1.00 95.75 171 ALA A C 1
ATOM 1339 O O . ALA A 1 171 ? 9.207 11.174 15.833 1.00 95.75 171 ALA A O 1
ATOM 1340 N N . ALA A 1 172 ? 9.541 11.047 13.624 1.00 94.81 172 ALA A N 1
ATOM 1341 C CA . ALA A 1 172 ? 9.596 12.495 13.439 1.00 94.81 172 ALA A CA 1
ATOM 1342 C C . ALA A 1 172 ? 8.248 13.173 13.739 1.00 94.81 172 ALA A C 1
ATOM 1344 O O . ALA A 1 172 ? 8.212 14.328 14.173 1.00 94.81 172 ALA A O 1
ATOM 1345 N N . ARG A 1 173 ? 7.132 12.460 13.546 1.00 93.00 173 ARG A N 1
ATOM 1346 C CA . ARG A 1 173 ? 5.787 12.982 13.786 1.00 93.00 173 ARG A CA 1
ATOM 1347 C C . ARG A 1 173 ? 5.443 13.082 15.266 1.00 93.00 173 ARG A C 1
ATOM 1349 O O . ARG A 1 173 ? 4.886 14.103 15.669 1.00 93.00 173 ARG A O 1
ATOM 1356 N N . ALA A 1 174 ? 5.759 12.070 16.072 1.00 92.69 174 ALA A N 1
ATOM 1357 C CA . ALA A 1 174 ? 5.300 11.986 17.461 1.00 92.69 174 ALA A CA 1
ATOM 1358 C C . ALA A 1 174 ? 5.609 13.244 18.313 1.00 92.69 174 ALA A C 1
ATOM 1360 O O . ALA A 1 174 ? 4.697 13.725 18.987 1.00 92.69 174 ALA A O 1
ATOM 1361 N N . PRO A 1 175 ? 6.808 13.866 18.238 1.00 92.81 175 PRO A N 1
ATOM 1362 C CA . PRO A 1 175 ? 7.114 15.107 18.959 1.00 92.81 175 PRO A CA 1
ATOM 1363 C C . PRO A 1 175 ? 6.294 16.330 18.523 1.00 92.81 175 PRO A C 1
ATOM 1365 O O . PRO A 1 175 ? 6.191 17.293 19.276 1.00 92.81 175 PRO A O 1
ATOM 1368 N N . SER A 1 176 ? 5.725 16.320 17.312 1.00 90.38 176 SER A N 1
ATOM 1369 C CA . SER A 1 176 ? 4.898 17.422 16.791 1.00 90.38 176 SER A CA 1
ATOM 1370 C C . SER A 1 176 ? 3.439 17.363 17.259 1.00 90.38 176 SER A C 1
ATOM 1372 O O . SER A 1 176 ? 2.685 18.322 17.071 1.00 90.38 176 SER A O 1
ATOM 1374 N N . LEU A 1 177 ? 3.020 16.245 17.862 1.00 89.38 177 LEU A N 1
ATOM 1375 C CA . LEU A 1 177 ? 1.641 16.030 18.283 1.00 89.38 177 LEU A CA 1
ATOM 1376 C C . LEU A 1 177 ? 1.346 16.769 19.590 1.00 89.38 177 LEU A C 1
ATOM 1378 O O . LEU A 1 177 ? 2.099 16.712 20.558 1.00 89.38 177 LEU A O 1
ATOM 1382 N N . SER A 1 178 ? 0.196 17.437 19.634 1.00 89.38 178 SER A N 1
ATOM 1383 C CA . SER A 1 178 ? -0.316 18.093 20.835 1.00 89.38 178 SER A CA 1
ATOM 1384 C C . SER A 1 178 ? -1.804 17.817 20.992 1.00 89.38 178 SER A C 1
ATOM 1386 O O . SER A 1 178 ? -2.524 17.607 20.013 1.00 89.38 178 SER A O 1
ATOM 1388 N N . ARG A 1 179 ? -2.276 17.793 22.243 1.00 90.25 179 ARG A N 1
ATOM 1389 C CA . ARG A 1 179 ? -3.697 17.592 22.520 1.00 90.25 179 ARG A CA 1
ATOM 1390 C C . ARG A 1 179 ? -4.477 18.835 22.067 1.00 90.25 179 ARG A C 1
ATOM 1392 O O . ARG A 1 179 ? -4.180 19.930 22.549 1.00 90.25 179 ARG A O 1
ATOM 1399 N N . PRO A 1 180 ? -5.488 18.690 21.199 1.00 89.75 180 PRO A N 1
ATOM 1400 C CA . PRO A 1 180 ? -6.303 19.814 20.760 1.00 89.75 180 PRO A CA 1
ATOM 1401 C C . PRO A 1 180 ? -7.092 20.399 21.934 1.00 89.75 180 PRO A C 1
ATOM 1403 O O . PRO A 1 180 ? -7.651 19.673 22.757 1.00 89.75 180 PRO A O 1
ATOM 1406 N N . ASN A 1 181 ? -7.137 21.729 22.002 1.00 90.12 181 ASN A N 1
ATOM 1407 C CA . ASN A 1 181 ? -7.773 22.491 23.081 1.00 90.12 181 ASN A CA 1
ATOM 1408 C C . ASN A 1 181 ? -9.121 23.116 22.681 1.00 90.12 181 ASN A C 1
ATOM 1410 O O . ASN A 1 181 ? -9.816 23.673 23.526 1.00 90.12 181 ASN A O 1
ATOM 1414 N N . SER A 1 182 ? -9.487 23.050 21.402 1.00 91.38 182 SER A N 1
ATOM 1415 C CA . SER A 1 182 ? -10.706 23.643 20.860 1.00 91.38 182 SER A CA 1
ATOM 1416 C C . SER A 1 182 ? -11.228 22.828 19.679 1.00 91.38 182 SER A C 1
ATOM 1418 O O . SER A 1 182 ? -10.475 22.106 19.022 1.00 91.38 182 SER A O 1
ATOM 1420 N N . LEU A 1 183 ? -12.533 22.939 19.430 1.00 93.94 183 LEU A N 1
ATOM 1421 C CA . LEU A 1 183 ? -13.238 22.248 18.358 1.00 93.94 183 LEU A CA 1
ATOM 1422 C C . LEU A 1 183 ? -14.041 23.257 17.540 1.00 93.94 183 LEU A C 1
ATOM 1424 O O . LEU A 1 183 ? -14.918 23.934 18.073 1.00 93.94 183 LEU A O 1
ATOM 1428 N N . LYS A 1 184 ? -13.768 23.328 16.237 1.00 93.44 184 LYS A N 1
ATOM 1429 C CA . LYS A 1 184 ? -14.590 24.045 15.261 1.00 93.44 184 LYS A CA 1
ATOM 1430 C C . LYS A 1 184 ? -15.327 23.022 14.409 1.00 93.44 184 LYS A C 1
ATOM 1432 O O . LYS A 1 184 ? -14.752 22.445 13.494 1.00 93.44 184 LYS A O 1
ATOM 1437 N N . THR A 1 185 ? -16.604 22.804 14.702 1.00 91.25 185 THR A N 1
ATOM 1438 C CA . THR A 1 185 ? -17.419 21.778 14.028 1.00 91.25 185 THR A CA 1
ATOM 1439 C C . THR A 1 185 ? -17.647 22.044 12.540 1.00 91.25 185 THR A C 1
ATOM 1441 O O . THR A 1 185 ? -17.906 21.111 11.788 1.00 91.25 185 THR A O 1
ATOM 1444 N N . SER A 1 186 ? -17.509 23.296 12.096 1.00 92.44 186 SER A N 1
ATOM 1445 C CA . SER A 1 186 ? -17.579 23.690 10.685 1.00 92.44 186 SER A CA 1
ATOM 1446 C C . SER A 1 186 ? -16.289 23.431 9.895 1.00 92.44 186 SER A C 1
ATOM 1448 O O . SER A 1 186 ? -16.299 23.541 8.672 1.00 92.44 186 SER A O 1
ATOM 1450 N N . ASP A 1 187 ? -15.181 23.091 10.562 1.00 91.94 187 ASP A N 1
ATOM 1451 C CA . ASP A 1 187 ? -13.893 22.808 9.930 1.00 91.94 187 ASP A CA 1
ATOM 1452 C C . ASP A 1 187 ? -13.553 21.317 10.061 1.00 91.94 187 ASP A C 1
ATOM 1454 O O . ASP A 1 187 ? -13.246 20.819 11.148 1.00 91.94 187 ASP A O 1
ATOM 1458 N N . ARG A 1 188 ? -13.554 20.605 8.924 1.00 89.19 188 ARG A N 1
ATOM 1459 C CA . ARG A 1 188 ? -13.202 19.177 8.848 1.00 89.19 188 ARG A CA 1
ATOM 1460 C C . ARG A 1 188 ? -11.839 18.903 9.482 1.00 89.19 188 ARG A C 1
ATOM 1462 O O . ARG A 1 188 ? -11.695 17.910 10.188 1.00 89.19 188 ARG A O 1
ATOM 1469 N N . LYS A 1 189 ? -10.846 19.775 9.276 1.00 89.56 189 LYS A N 1
ATOM 1470 C CA . LYS A 1 189 ? -9.505 19.581 9.840 1.00 89.56 189 LYS A CA 1
ATOM 1471 C C . LYS A 1 189 ? -9.531 19.704 11.360 1.00 89.56 189 LYS A C 1
ATOM 1473 O O . LYS A 1 189 ? -8.929 18.882 12.042 1.00 89.56 189 LYS A O 1
ATOM 1478 N N . SER A 1 190 ? -10.255 20.687 11.897 1.00 92.44 190 SER A N 1
ATOM 1479 C CA . SER A 1 190 ? -10.427 20.834 13.347 1.00 92.44 190 SER A CA 1
ATOM 1480 C C . SER A 1 190 ? -11.126 19.622 13.966 1.00 92.44 190 SER A C 1
ATOM 1482 O O . SER A 1 190 ? -10.679 19.156 15.012 1.00 92.44 190 SER A O 1
ATOM 1484 N N . MET A 1 191 ? -12.171 19.098 13.317 1.00 92.38 191 MET A N 1
ATOM 1485 C CA . MET A 1 191 ? -12.873 17.884 13.748 1.00 92.38 191 MET A CA 1
ATOM 1486 C C . MET A 1 191 ? -11.942 16.667 13.789 1.00 92.38 191 MET A C 1
ATOM 1488 O O . MET A 1 191 ? -11.850 16.005 14.820 1.00 92.38 191 MET A O 1
ATOM 1492 N N . LEU A 1 192 ? -11.210 16.405 12.700 1.00 91.56 192 LEU A N 1
ATOM 1493 C CA . LEU A 1 192 ? -10.288 15.268 12.609 1.00 91.56 192 LEU A CA 1
ATOM 1494 C C . LEU A 1 192 ? -9.184 15.349 13.670 1.00 91.56 192 LEU A C 1
ATOM 1496 O O . LEU A 1 192 ? -8.961 14.378 14.391 1.00 91.56 192 LEU A O 1
ATOM 1500 N N . THR A 1 193 ? -8.556 16.516 13.832 1.00 91.69 193 THR A N 1
ATOM 1501 C CA . THR A 1 193 ? -7.537 16.720 14.870 1.00 91.69 193 THR A CA 1
ATOM 1502 C C . THR A 1 193 ? -8.114 16.476 16.264 1.00 91.69 193 THR A C 1
ATOM 1504 O O . THR A 1 193 ? -7.481 15.797 17.068 1.00 91.69 193 THR A O 1
ATOM 1507 N N . TYR A 1 194 ? -9.323 16.976 16.555 1.00 92.75 194 TYR A N 1
ATOM 1508 C CA . TYR A 1 194 ? -9.993 16.770 17.846 1.00 92.75 194 TYR A CA 1
ATOM 1509 C C . TYR A 1 194 ? -10.270 15.293 18.150 1.00 92.75 194 TYR A C 1
ATOM 1511 O O . TYR A 1 194 ? -10.150 14.868 19.297 1.00 9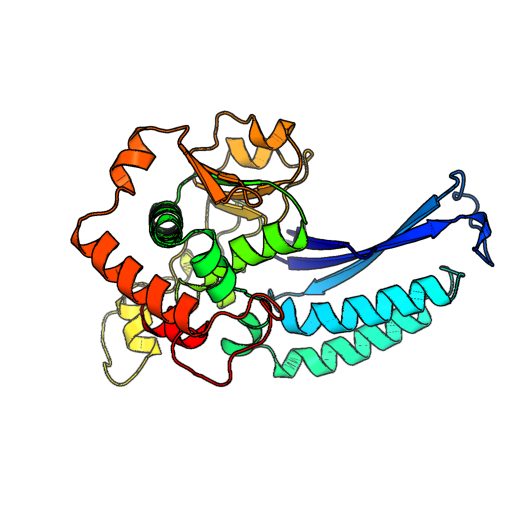2.75 194 TYR A O 1
ATOM 1519 N N . MET A 1 195 ? -10.569 14.501 17.118 1.00 91.44 195 MET A N 1
ATOM 1520 C CA . MET A 1 195 ? -10.738 13.047 17.209 1.00 91.44 195 MET A CA 1
ATOM 1521 C C . MET A 1 195 ? -9.410 12.271 17.290 1.00 91.44 195 MET A C 1
ATOM 1523 O O . MET A 1 195 ? -9.430 11.049 17.409 1.00 91.44 195 MET A O 1
ATOM 1527 N N . GLY A 1 196 ? -8.259 12.953 17.238 1.00 91.25 196 GLY A N 1
ATOM 1528 C CA . GLY A 1 196 ? -6.932 12.334 17.293 1.00 91.25 196 GLY A CA 1
ATOM 1529 C C . GLY A 1 196 ? -6.433 11.784 15.953 1.00 91.25 196 GLY A C 1
ATOM 1530 O O . GLY A 1 196 ? -5.540 10.940 15.943 1.00 91.25 196 GLY A O 1
ATOM 1531 N N . LEU A 1 197 ? -7.001 12.235 14.829 1.00 92.81 197 LEU A N 1
ATOM 1532 C CA . LEU A 1 197 ? -6.634 11.783 13.486 1.00 92.81 197 LEU A CA 1
ATOM 1533 C C . LEU A 1 197 ? -5.590 12.701 12.811 1.00 92.81 197 LEU A C 1
ATOM 1535 O O . LEU A 1 197 ? -5.574 13.907 13.070 1.00 92.81 197 LEU A O 1
ATOM 1539 N N . PRO A 1 198 ? -4.753 12.158 11.900 1.00 93.06 198 PRO A N 1
ATOM 1540 C CA . PRO A 1 198 ? -4.582 10.727 11.629 1.00 93.06 198 PRO A CA 1
ATOM 1541 C C . PRO A 1 198 ? -3.938 9.993 12.814 1.00 93.06 198 PRO A C 1
ATOM 1543 O O . PRO A 1 198 ? -3.165 10.576 13.578 1.00 93.06 198 PRO A O 1
ATOM 1546 N N . LEU A 1 199 ? -4.249 8.704 12.960 1.00 93.81 199 LEU A N 1
ATOM 1547 C CA . LEU A 1 199 ? -3.626 7.851 13.976 1.00 93.81 199 LEU A CA 1
ATOM 1548 C C . LEU A 1 199 ? -2.133 7.652 13.674 1.00 93.81 199 LEU A C 1
ATOM 1550 O O . LEU A 1 199 ? -1.747 7.525 12.514 1.00 93.81 199 LEU A O 1
ATOM 1554 N N . ASP A 1 200 ? -1.300 7.573 14.713 1.00 93.94 200 ASP A N 1
ATOM 1555 C CA . ASP A 1 200 ? 0.146 7.323 14.587 1.00 93.94 200 ASP A CA 1
ATOM 1556 C C . ASP A 1 200 ? 0.473 5.821 14.520 1.00 93.94 200 ASP A C 1
ATOM 1558 O O . ASP A 1 200 ? 1.178 5.276 15.363 1.00 93.94 200 ASP A O 1
ATOM 1562 N N . LEU A 1 201 ? -0.111 5.113 13.545 1.00 95.88 201 LEU A N 1
ATOM 1563 C CA . LEU A 1 201 ? -0.056 3.644 13.511 1.00 95.88 201 LEU A CA 1
ATOM 1564 C C . LEU A 1 201 ? 1.335 3.068 13.237 1.00 95.88 201 LEU A C 1
ATOM 1566 O O . LEU A 1 201 ? 1.639 1.974 13.711 1.00 95.88 201 LEU A O 1
ATOM 1570 N N . PHE A 1 202 ? 2.143 3.786 12.458 1.00 96.69 202 PHE A N 1
ATOM 1571 C CA . PHE A 1 202 ? 3.460 3.357 11.983 1.00 96.69 202 PHE A CA 1
ATOM 1572 C C . PHE A 1 202 ? 4.553 4.341 12.422 1.00 96.69 202 PHE A C 1
ATOM 1574 O O . PHE A 1 202 ? 5.434 4.670 11.637 1.00 96.69 202 PHE A O 1
ATOM 1581 N N . GLY A 1 203 ? 4.417 4.886 13.634 1.00 91.50 203 GLY A N 1
ATOM 1582 C CA . GLY A 1 203 ? 5.471 5.659 14.285 1.00 91.50 203 GLY A CA 1
ATOM 1583 C C . GLY A 1 203 ? 6.479 4.742 14.982 1.00 91.50 203 GLY A C 1
ATOM 1584 O O . GLY A 1 203 ? 6.669 3.591 14.593 1.00 91.50 203 GLY A O 1
ATOM 1585 N N . LYS A 1 204 ? 7.079 5.236 16.067 1.00 94.19 204 LYS A N 1
ATOM 1586 C CA . LYS A 1 204 ? 8.118 4.525 16.823 1.00 94.19 204 LYS A CA 1
ATOM 1587 C C . LYS A 1 204 ? 7.746 3.065 17.133 1.00 94.19 204 LYS A C 1
ATOM 1589 O O . LYS A 1 204 ? 6.657 2.784 17.626 1.00 94.19 204 LYS A O 1
ATOM 1594 N N . ASP A 1 205 ? 8.701 2.164 16.915 1.00 95.62 205 ASP A N 1
ATOM 1595 C CA . ASP A 1 205 ? 8.612 0.718 17.146 1.00 95.62 205 ASP A CA 1
ATOM 1596 C C . ASP A 1 205 ? 7.545 0.010 16.280 1.00 95.62 205 ASP A C 1
ATOM 1598 O O . ASP A 1 205 ? 7.179 -1.141 16.544 1.00 95.62 205 ASP A O 1
ATOM 1602 N N . ALA A 1 206 ? 7.055 0.672 15.227 1.00 97.25 206 ALA A N 1
ATOM 1603 C CA . ALA A 1 206 ? 6.091 0.136 14.278 1.00 97.25 206 ALA A CA 1
ATOM 1604 C C . ALA A 1 206 ? 6.490 0.435 12.830 1.00 97.25 206 ALA A C 1
ATOM 1606 O O . ALA A 1 206 ? 7.192 1.401 12.554 1.00 97.25 206 ALA A O 1
ATOM 1607 N N . PHE A 1 207 ? 6.046 -0.390 11.879 1.00 97.88 207 PHE A N 1
ATOM 1608 C CA . PHE A 1 207 ? 6.328 -0.126 10.466 1.00 97.88 207 PHE A CA 1
ATOM 1609 C C . PHE A 1 207 ? 5.283 -0.708 9.511 1.00 97.88 207 PHE A C 1
ATOM 1611 O O . PHE A 1 207 ? 4.502 -1.601 9.844 1.00 97.88 207 PHE A O 1
ATOM 1618 N N . PHE A 1 208 ? 5.281 -0.189 8.292 1.00 98.38 208 PHE A N 1
ATOM 1619 C CA . PHE A 1 208 ? 4.499 -0.670 7.170 1.00 98.38 208 PHE A CA 1
ATOM 1620 C C . PHE A 1 208 ? 5.453 -1.007 6.026 1.00 98.38 208 PHE A C 1
ATOM 1622 O O . PHE A 1 208 ? 6.195 -0.142 5.573 1.00 98.38 208 PHE A O 1
ATOM 1629 N N . GLN A 1 209 ? 5.423 -2.246 5.535 1.00 97.69 209 GLN A N 1
ATOM 1630 C CA . GLN A 1 209 ? 6.210 -2.672 4.378 1.00 97.69 209 GLN A CA 1
ATOM 1631 C C . GLN A 1 209 ? 5.317 -3.455 3.399 1.00 97.69 209 GLN A C 1
ATOM 1633 O O . GLN A 1 209 ? 5.106 -4.656 3.585 1.00 97.69 209 GLN A O 1
ATOM 1638 N N . PRO A 1 210 ? 4.796 -2.815 2.332 1.00 97.31 210 PRO A N 1
ATOM 1639 C CA . PRO A 1 210 ? 3.812 -3.434 1.437 1.00 97.31 210 PRO A CA 1
ATOM 1640 C C . PRO A 1 210 ? 4.326 -4.698 0.737 1.00 97.31 210 PRO A C 1
ATOM 1642 O O . PRO A 1 210 ? 3.533 -5.588 0.423 1.00 97.31 210 PRO A O 1
ATOM 1645 N N . TYR A 1 211 ? 5.640 -4.792 0.526 1.00 97.00 211 TYR A N 1
ATOM 1646 C CA . TYR A 1 211 ? 6.320 -6.011 0.105 1.00 97.00 211 TYR A CA 1
ATOM 1647 C C . TYR A 1 211 ? 7.620 -6.198 0.899 1.00 97.00 211 TYR A C 1
ATOM 1649 O O . TYR A 1 211 ? 8.596 -5.473 0.692 1.00 97.00 211 TYR A O 1
ATOM 1657 N N . LEU A 1 212 ? 7.611 -7.147 1.835 1.00 96.06 212 LEU A N 1
ATOM 1658 C CA . LEU A 1 212 ? 8.709 -7.505 2.724 1.00 96.06 212 LEU A CA 1
ATOM 1659 C C . LEU A 1 212 ? 9.533 -8.652 2.107 1.00 96.06 212 LEU A C 1
ATOM 1661 O O . LEU A 1 212 ? 9.036 -9.784 1.993 1.00 96.06 212 LEU A O 1
ATOM 1665 N N . PRO A 1 213 ? 10.791 -8.388 1.718 1.00 91.69 213 PRO A N 1
ATOM 1666 C CA . PRO A 1 213 ? 11.709 -9.417 1.262 1.00 91.69 213 PRO A CA 1
ATOM 1667 C C . PRO A 1 213 ? 12.272 -10.215 2.448 1.00 91.69 213 PRO A C 1
ATOM 1669 O O . PRO A 1 213 ? 12.334 -9.734 3.579 1.00 91.69 213 PRO A O 1
ATOM 1672 N N . LEU A 1 214 ? 12.751 -11.432 2.180 1.00 91.69 214 LEU A N 1
ATOM 1673 C CA . LEU A 1 214 ? 13.295 -12.328 3.209 1.00 91.69 214 LEU A CA 1
ATOM 1674 C C . LEU A 1 214 ? 14.479 -11.711 3.976 1.00 91.69 214 LEU A C 1
ATOM 1676 O O . LEU A 1 214 ? 14.672 -11.989 5.151 1.00 91.69 214 LEU A O 1
ATOM 1680 N N . GLN A 1 215 ? 15.254 -10.847 3.326 1.00 92.25 215 GLN A N 1
ATOM 1681 C CA . GLN A 1 215 ? 16.418 -10.170 3.898 1.00 92.25 215 GLN A CA 1
ATOM 1682 C C . GLN A 1 215 ? 16.059 -9.199 5.033 1.00 92.25 215 GLN A C 1
ATOM 1684 O O . GLN A 1 215 ? 16.931 -8.828 5.807 1.00 92.25 215 GLN A O 1
ATOM 1689 N N . GLN A 1 216 ? 14.796 -8.778 5.130 1.00 90.94 216 GLN A N 1
ATOM 1690 C CA . GLN A 1 216 ? 14.311 -7.840 6.146 1.00 90.94 216 GLN A CA 1
ATOM 1691 C C . GLN A 1 216 ? 13.527 -8.533 7.271 1.00 90.94 216 GLN A C 1
ATOM 1693 O O . GLN A 1 216 ? 12.832 -7.875 8.040 1.00 90.94 216 GLN A O 1
ATOM 1698 N N . LEU A 1 217 ? 13.631 -9.861 7.386 1.00 92.06 217 LEU A N 1
ATOM 1699 C CA . LEU A 1 217 ? 12.873 -10.651 8.358 1.00 92.06 217 LEU A CA 1
ATOM 1700 C C . LEU A 1 217 ? 13.103 -10.215 9.809 1.00 92.06 217 LEU A C 1
ATOM 1702 O O . LEU A 1 217 ? 12.176 -10.256 10.616 1.00 92.06 217 LEU A O 1
ATOM 1706 N N . ASP A 1 218 ? 14.321 -9.786 10.137 1.00 91.50 218 ASP A N 1
ATOM 1707 C CA . ASP A 1 218 ? 14.676 -9.409 11.506 1.00 91.50 218 ASP A CA 1
ATOM 1708 C C . ASP A 1 218 ? 13.914 -8.168 11.996 1.00 91.50 218 ASP A C 1
ATOM 1710 O O . ASP A 1 218 ? 13.606 -8.084 13.183 1.00 91.50 218 ASP A O 1
ATOM 1714 N N . LEU A 1 219 ? 13.452 -7.293 11.089 1.00 91.94 219 LEU A N 1
ATOM 1715 C CA . LEU A 1 219 ? 12.593 -6.156 11.447 1.00 91.94 219 LEU A CA 1
ATOM 1716 C C . LEU A 1 219 ? 11.289 -6.596 12.134 1.00 91.94 219 LEU A C 1
ATOM 1718 O O . LEU A 1 219 ? 10.741 -5.854 12.949 1.00 91.94 219 LEU A O 1
ATOM 1722 N N . LEU A 1 220 ? 10.780 -7.800 11.843 1.00 94.56 220 LEU A N 1
ATOM 1723 C CA . LEU A 1 220 ? 9.527 -8.300 12.425 1.00 94.56 220 LEU A CA 1
ATOM 1724 C C . LEU A 1 220 ? 9.638 -8.603 13.923 1.00 94.56 220 LEU A C 1
ATOM 1726 O O . LEU A 1 220 ? 8.635 -8.499 14.642 1.00 94.56 220 LEU A O 1
ATOM 1730 N N . LYS A 1 221 ? 10.833 -9.001 14.375 1.00 90.25 221 LYS A N 1
ATOM 1731 C CA . LYS A 1 221 ? 11.100 -9.413 15.759 1.00 90.25 221 LYS A CA 1
ATOM 1732 C C . LYS A 1 221 ? 11.184 -8.209 16.684 1.00 90.25 221 LYS A C 1
ATOM 1734 O O . LYS A 1 221 ? 10.535 -8.204 17.727 1.00 90.25 221 LYS A O 1
ATOM 1739 N N . ASP A 1 222 ? 11.914 -7.186 16.252 1.00 87.50 222 ASP A N 1
ATOM 1740 C CA . ASP A 1 222 ? 12.227 -6.010 17.071 1.00 87.50 222 ASP A CA 1
ATOM 1741 C C . ASP A 1 222 ? 11.078 -4.991 17.125 1.00 87.50 222 ASP A C 1
ATOM 1743 O O . ASP A 1 222 ? 11.053 -4.109 17.981 1.00 87.50 222 ASP A O 1
ATOM 1747 N N . SER A 1 223 ? 10.092 -5.133 16.239 1.00 95.00 223 SER A N 1
ATOM 1748 C CA . SER A 1 223 ? 8.946 -4.227 16.144 1.00 95.00 223 SER A CA 1
ATOM 1749 C C . SER A 1 223 ? 7.781 -4.661 17.035 1.00 95.00 223 SER A C 1
ATOM 1751 O O . SER A 1 223 ? 7.426 -5.844 17.110 1.00 95.00 223 SER A O 1
ATOM 1753 N N . GLN A 1 224 ? 7.108 -3.693 17.656 1.00 95.94 224 GLN A N 1
ATOM 1754 C CA . GLN A 1 224 ? 5.905 -3.921 18.458 1.00 95.94 224 GLN A CA 1
ATOM 1755 C C . GLN A 1 224 ? 4.681 -4.214 17.590 1.00 95.94 224 GLN A C 1
ATOM 1757 O O . GLN A 1 224 ? 3.894 -5.103 17.920 1.00 95.94 224 GLN A O 1
ATOM 1762 N N . SER A 1 225 ? 4.538 -3.511 16.468 1.00 97.75 225 SER A N 1
ATOM 1763 C CA . SER A 1 225 ? 3.429 -3.698 15.532 1.00 97.75 225 SER A CA 1
ATOM 1764 C C . SER A 1 225 ? 3.877 -3.474 14.099 1.00 97.75 225 SER A C 1
ATOM 1766 O O . SER A 1 225 ? 4.862 -2.781 13.859 1.00 97.75 225 SER A O 1
ATOM 1768 N N . TRP A 1 226 ? 3.187 -4.0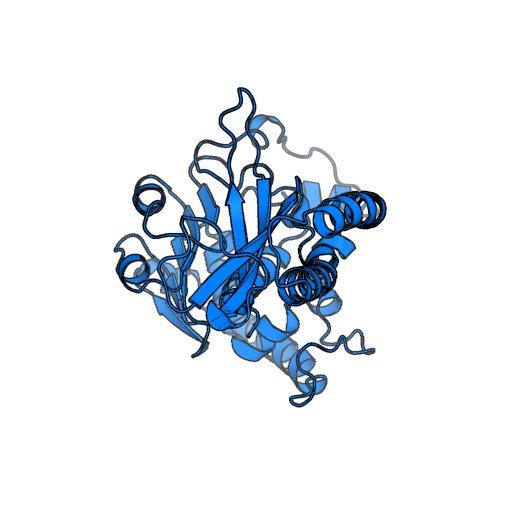84 13.140 1.00 98.31 226 TRP A N 1
ATOM 1769 C CA . TRP A 1 226 ? 3.495 -3.857 11.735 1.00 98.31 226 TRP A CA 1
ATOM 1770 C C . TRP A 1 226 ? 2.387 -4.348 10.816 1.00 98.31 226 TRP A C 1
ATOM 1772 O O . TRP A 1 226 ? 1.639 -5.272 11.141 1.00 98.31 226 TRP A O 1
ATOM 1782 N N . LEU A 1 227 ? 2.328 -3.739 9.636 1.00 98.69 227 LEU A N 1
ATOM 1783 C CA . LEU A 1 227 ? 1.574 -4.229 8.491 1.00 98.69 227 LEU A CA 1
ATOM 1784 C C . LEU A 1 227 ? 2.582 -4.607 7.408 1.00 98.69 227 LEU A C 1
ATOM 1786 O O . LEU A 1 227 ? 3.403 -3.785 7.013 1.00 98.69 227 LEU A O 1
ATOM 1790 N N . CYS A 1 228 ? 2.574 -5.850 6.950 1.00 98.50 228 CYS A N 1
ATOM 1791 C CA . CYS A 1 228 ? 3.514 -6.311 5.932 1.00 98.50 228 CYS A CA 1
ATOM 1792 C C . CYS A 1 228 ? 2.822 -7.185 4.895 1.00 98.50 228 CYS A C 1
ATOM 1794 O O . CYS A 1 228 ? 1.820 -7.830 5.196 1.00 98.50 228 CYS A O 1
ATOM 1796 N N . GLY A 1 229 ? 3.395 -7.253 3.695 1.00 98.19 229 GLY A N 1
ATOM 1797 C CA . GLY A 1 229 ? 3.001 -8.208 2.664 1.00 98.19 229 GLY A CA 1
ATOM 1798 C C . GLY A 1 229 ? 4.179 -9.061 2.219 1.00 98.19 229 GLY A C 1
ATOM 1799 O O . GLY A 1 229 ? 5.267 -8.533 2.032 1.00 98.19 229 GLY A O 1
ATOM 1800 N N . SER A 1 230 ? 3.999 -10.358 1.989 1.00 97.62 230 SER A N 1
ATOM 1801 C CA . SER A 1 230 ? 5.034 -11.173 1.343 1.00 97.62 230 SER A CA 1
ATOM 1802 C C . SER A 1 230 ? 4.443 -12.299 0.504 1.00 97.62 230 SER A C 1
ATOM 1804 O O . SER A 1 230 ? 3.392 -12.845 0.815 1.00 97.62 230 SER A O 1
ATOM 1806 N N . THR A 1 231 ? 5.141 -12.688 -0.556 1.00 95.88 231 THR A N 1
ATOM 1807 C CA . THR A 1 231 ? 4.858 -13.921 -1.310 1.00 95.88 231 THR A CA 1
ATOM 1808 C C . THR A 1 231 ? 5.719 -15.091 -0.841 1.00 95.88 231 THR A C 1
ATOM 1810 O O . THR A 1 231 ? 5.516 -16.227 -1.261 1.00 95.88 231 THR A O 1
ATOM 1813 N N . ASN A 1 232 ? 6.697 -14.835 0.031 1.00 94.88 232 ASN A N 1
ATOM 1814 C CA . ASN A 1 232 ? 7.633 -15.848 0.485 1.00 94.88 232 ASN A CA 1
ATOM 1815 C C . ASN A 1 232 ? 7.053 -16.634 1.669 1.00 94.88 232 ASN A C 1
ATOM 1817 O O . ASN A 1 232 ? 6.791 -16.080 2.736 1.00 94.88 232 ASN A O 1
ATOM 1821 N N . THR A 1 233 ? 6.917 -17.948 1.510 1.00 93.19 233 THR A N 1
ATOM 1822 C CA . THR A 1 233 ? 6.354 -18.840 2.533 1.00 93.19 233 THR A CA 1
ATOM 1823 C C . THR A 1 233 ? 7.193 -18.928 3.811 1.00 93.19 233 THR A C 1
ATOM 1825 O O . THR A 1 233 ? 6.657 -19.224 4.871 1.00 93.19 233 THR A O 1
ATOM 1828 N N . ILE A 1 234 ? 8.497 -18.642 3.762 1.00 94.19 234 ILE A N 1
ATOM 1829 C CA . ILE A 1 234 ? 9.350 -18.582 4.962 1.00 94.19 234 ILE A CA 1
ATOM 1830 C C . ILE A 1 234 ? 8.955 -17.376 5.823 1.00 94.19 234 ILE A C 1
ATOM 1832 O O . ILE A 1 234 ? 8.889 -17.468 7.051 1.00 94.19 234 ILE A O 1
ATOM 1836 N N . VAL A 1 235 ? 8.638 -16.247 5.183 1.00 94.25 235 VAL A N 1
ATOM 1837 C CA . VAL A 1 235 ? 8.158 -15.043 5.875 1.00 94.25 235 VAL A CA 1
ATOM 1838 C C . VAL A 1 235 ? 6.792 -15.312 6.508 1.00 94.25 235 VAL A C 1
ATOM 1840 O O . VAL A 1 235 ? 6.548 -14.905 7.639 1.00 94.25 235 VAL A O 1
ATOM 1843 N N . THR A 1 236 ? 5.913 -16.068 5.844 1.00 93.12 236 THR A N 1
ATOM 1844 C CA . THR A 1 236 ? 4.596 -16.397 6.410 1.00 93.12 236 THR A CA 1
ATOM 1845 C C . THR A 1 236 ? 4.662 -17.393 7.565 1.00 93.12 236 THR A C 1
ATOM 1847 O O . THR A 1 236 ? 3.682 -17.527 8.285 1.00 93.12 236 THR A O 1
ATOM 1850 N N . GLN A 1 237 ? 5.786 -18.070 7.810 1.00 94.00 237 GLN A N 1
ATOM 1851 C CA . GLN A 1 237 ? 5.955 -19.018 8.922 1.00 94.00 237 GLN A CA 1
ATOM 1852 C C . GLN A 1 237 ? 6.444 -18.373 10.230 1.00 94.00 237 GLN A C 1
ATOM 1854 O O . GLN A 1 237 ? 6.582 -19.070 11.235 1.00 94.00 237 GLN A O 1
ATOM 1859 N N . GLN A 1 238 ? 6.681 -17.057 10.250 1.00 94.56 238 GLN A N 1
ATOM 1860 C CA . GLN A 1 238 ? 7.156 -16.368 11.453 1.00 94.56 238 GLN A CA 1
ATOM 1861 C C . GLN A 1 238 ? 6.151 -16.452 12.611 1.00 94.56 238 GLN A C 1
ATOM 1863 O O . GLN A 1 238 ? 4.933 -16.392 12.421 1.00 94.56 238 GLN A O 1
ATOM 1868 N N . LYS A 1 239 ? 6.657 -16.610 13.836 1.00 94.38 239 LYS A N 1
ATOM 1869 C CA . LYS A 1 239 ? 5.820 -16.805 15.035 1.00 94.38 239 LYS A CA 1
ATOM 1870 C C . LYS A 1 239 ? 5.246 -15.492 15.559 1.00 94.38 239 LYS A C 1
ATOM 1872 O O . LYS A 1 239 ? 4.267 -15.499 16.293 1.00 94.38 239 LYS A O 1
ATOM 1877 N N . GLU A 1 240 ? 5.860 -14.382 15.173 1.00 95.31 240 GLU A N 1
ATOM 1878 C CA . GLU A 1 240 ? 5.519 -13.017 15.550 1.00 95.31 240 GLU A CA 1
ATOM 1879 C C . GLU A 1 240 ? 4.225 -12.536 14.883 1.00 95.31 240 GLU A C 1
ATOM 1881 O O . GLU A 1 240 ? 3.654 -11.543 15.319 1.00 95.31 240 GLU A O 1
ATOM 1886 N N . ILE A 1 241 ? 3.766 -13.205 13.823 1.00 97.94 241 ILE A N 1
ATOM 1887 C CA . ILE A 1 241 ? 2.542 -12.840 13.108 1.00 97.94 241 ILE A CA 1
ATOM 1888 C C . ILE A 1 241 ? 1.336 -13.094 14.020 1.00 97.94 241 ILE A C 1
ATOM 1890 O O . ILE A 1 241 ? 1.114 -14.231 14.424 1.00 97.94 241 ILE A O 1
ATOM 1894 N N . ASP A 1 242 ? 0.525 -12.072 14.294 1.00 98.38 242 ASP A N 1
ATOM 1895 C CA . ASP A 1 242 ? -0.735 -12.222 15.036 1.00 98.38 242 ASP A CA 1
ATOM 1896 C C . ASP A 1 242 ? -1.882 -12.664 14.114 1.00 98.38 242 ASP A C 1
ATOM 1898 O O . ASP A 1 242 ? -2.702 -13.514 14.482 1.00 98.38 242 ASP A O 1
ATOM 1902 N N . LEU A 1 243 ? -1.941 -12.056 12.924 1.00 98.69 243 LEU A N 1
ATOM 1903 C CA . LEU A 1 243 ? -2.980 -12.245 11.915 1.00 98.69 243 LEU A CA 1
ATOM 1904 C C . LEU A 1 243 ? -2.338 -12.417 10.536 1.00 98.69 243 LEU A C 1
ATOM 1906 O O . LEU A 1 243 ? -1.714 -11.492 10.014 1.00 98.69 243 LEU A O 1
ATOM 1910 N N . LEU A 1 244 ? -2.523 -13.595 9.943 1.00 98.62 244 LEU A N 1
ATOM 1911 C CA . LEU A 1 244 ? -2.087 -13.911 8.589 1.00 98.62 244 LEU A CA 1
ATOM 1912 C C . LEU A 1 244 ? -3.291 -13.871 7.632 1.00 98.62 244 LEU A C 1
ATOM 1914 O O . LEU A 1 244 ? -4.320 -14.497 7.884 1.00 98.62 244 LEU A O 1
ATOM 1918 N N . ILE A 1 245 ? -3.175 -13.127 6.534 1.00 98.62 245 ILE A N 1
ATOM 1919 C CA . ILE A 1 245 ? -4.262 -12.857 5.584 1.00 98.62 245 ILE A CA 1
ATOM 1920 C C . ILE A 1 245 ? -3.873 -13.381 4.207 1.00 98.62 245 ILE A C 1
ATOM 1922 O O . ILE A 1 245 ? -2.952 -12.859 3.582 1.00 98.62 245 ILE A O 1
ATOM 1926 N N . ASN A 1 246 ? -4.606 -14.377 3.713 1.00 98.31 246 ASN A N 1
ATOM 1927 C CA . ASN A 1 246 ? -4.435 -14.887 2.357 1.00 98.31 246 ASN A CA 1
ATOM 1928 C C . ASN A 1 246 ? -5.239 -14.023 1.374 1.00 98.31 246 ASN A C 1
ATOM 1930 O O . ASN A 1 246 ? -6.466 -13.942 1.471 1.00 98.31 246 ASN A O 1
ATOM 1934 N N . THR A 1 247 ? -4.560 -13.387 0.423 1.00 97.00 247 THR A N 1
ATOM 1935 C CA . THR A 1 247 ? -5.181 -12.499 -0.573 1.00 97.00 247 THR A CA 1
ATOM 1936 C C . THR A 1 247 ? -5.834 -13.229 -1.743 1.00 97.00 247 THR A C 1
ATOM 1938 O O . THR A 1 247 ? -6.627 -12.621 -2.461 1.00 97.00 247 THR A O 1
ATOM 1941 N N . GLU A 1 248 ? -5.538 -14.514 -1.928 1.00 95.88 248 GLU A N 1
ATOM 1942 C CA . GLU A 1 248 ? -6.096 -15.364 -2.983 1.00 95.88 248 GLU A CA 1
ATOM 1943 C C . GLU A 1 248 ? -7.395 -16.029 -2.526 1.00 95.88 248 GLU A C 1
ATOM 1945 O O . GLU A 1 248 ? -8.381 -16.038 -3.257 1.00 95.88 248 GLU A O 1
ATOM 1950 N N . THR A 1 249 ? -7.418 -16.550 -1.297 1.00 97.12 249 THR A N 1
ATOM 1951 C CA . THR A 1 249 ? -8.583 -17.253 -0.729 1.00 97.12 249 THR A CA 1
ATOM 1952 C C . THR A 1 249 ? -9.450 -16.369 0.168 1.00 97.12 249 THR A C 1
ATOM 1954 O O . THR A 1 249 ? -10.487 -16.816 0.664 1.00 97.12 249 THR A O 1
ATOM 1957 N N . ALA A 1 250 ? -9.024 -15.129 0.428 1.00 97.81 250 ALA A N 1
ATOM 1958 C CA . ALA A 1 250 ? -9.657 -14.206 1.369 1.00 97.81 250 ALA A CA 1
ATOM 1959 C C . ALA A 1 250 ? -9.828 -14.794 2.789 1.00 97.81 250 ALA A C 1
ATOM 1961 O O . ALA A 1 250 ? -10.807 -14.506 3.496 1.00 97.81 250 ALA A O 1
ATOM 1962 N N . THR A 1 251 ? -8.907 -15.661 3.223 1.00 98.12 251 THR A N 1
ATOM 1963 C CA . THR A 1 251 ? -8.929 -16.284 4.556 1.00 98.12 251 THR A CA 1
ATOM 1964 C C . THR A 1 251 ? -8.080 -15.510 5.556 1.00 98.12 251 THR A C 1
ATOM 1966 O O . THR A 1 251 ? -7.017 -14.995 5.218 1.00 98.12 251 THR A O 1
ATOM 1969 N N . LEU A 1 252 ? -8.555 -15.455 6.801 1.00 98.50 252 LEU A N 1
ATOM 1970 C CA . LEU A 1 252 ? -7.850 -14.879 7.943 1.00 98.50 252 LEU A CA 1
ATOM 1971 C C . LEU A 1 252 ? -7.474 -16.030 8.879 1.00 98.50 252 LEU A C 1
ATOM 1973 O O . LEU A 1 252 ? -8.356 -16.767 9.315 1.00 98.50 252 LEU A O 1
ATOM 1977 N N . GLU A 1 253 ? -6.190 -16.174 9.177 1.00 98.19 253 GLU A N 1
ATOM 1978 C CA . GLU A 1 253 ? -5.648 -17.118 10.153 1.00 98.19 253 GLU A CA 1
ATOM 1979 C C . GLU A 1 253 ? -5.146 -16.327 11.365 1.00 98.19 253 GLU A C 1
ATOM 1981 O O . GLU A 1 253 ? -4.198 -15.543 11.271 1.00 98.19 253 GLU A O 1
ATOM 1986 N N . PHE A 1 254 ? -5.788 -16.526 12.515 1.00 98.44 254 PHE A N 1
ATOM 1987 C CA . PHE A 1 254 ? -5.346 -15.945 13.778 1.00 98.44 254 PHE A CA 1
ATOM 1988 C C . PHE A 1 254 ? -4.357 -16.880 14.461 1.00 98.44 254 PHE A C 1
ATOM 1990 O O . PHE A 1 254 ? -4.720 -17.960 14.920 1.00 98.44 254 PHE A O 1
ATOM 1997 N N . ARG A 1 255 ? -3.109 -16.436 14.590 1.00 97.25 255 ARG A N 1
ATOM 1998 C CA . ARG A 1 255 ? -2.087 -17.143 15.379 1.00 97.25 255 ARG A CA 1
ATOM 1999 C C . ARG A 1 255 ? -2.095 -16.726 16.837 1.00 97.25 255 ARG A C 1
ATOM 2001 O O . ARG A 1 255 ? -1.603 -17.450 17.699 1.00 97.25 255 ARG A O 1
ATOM 2008 N N . ASN A 1 256 ? -2.704 -15.577 17.116 1.00 94.94 256 ASN A N 1
ATOM 2009 C CA . ASN A 1 256 ? -2.949 -15.091 18.458 1.00 94.94 256 ASN A CA 1
ATOM 2010 C C . ASN A 1 256 ? -4.457 -15.129 18.784 1.00 94.94 256 ASN A C 1
ATOM 2012 O O . ASN A 1 256 ? -5.195 -14.216 18.400 1.00 94.94 256 ASN A O 1
ATOM 2016 N N . PRO A 1 257 ? -4.937 -16.120 19.565 1.00 96.06 257 PRO A N 1
ATOM 2017 C CA . PRO A 1 257 ? -6.355 -16.243 19.926 1.00 96.06 257 PRO A CA 1
ATOM 2018 C C . PRO A 1 257 ? -6.898 -15.087 20.778 1.00 96.06 257 PRO A C 1
ATOM 2020 O O . PRO A 1 257 ? -8.109 -14.969 20.982 1.00 96.06 257 PRO A O 1
ATOM 2023 N N . ARG A 1 258 ? -6.024 -14.252 21.361 1.00 96.81 258 ARG A N 1
ATOM 2024 C CA . ARG A 1 258 ? -6.456 -13.023 22.046 1.00 96.81 258 ARG A CA 1
ATOM 2025 C C . ARG A 1 258 ? -6.844 -11.955 21.033 1.00 96.81 258 ARG A C 1
ATOM 2027 O O . ARG A 1 258 ? -7.830 -11.262 21.253 1.00 96.81 258 ARG A O 1
ATOM 2034 N N . VAL A 1 259 ? -6.103 -11.849 19.928 1.00 97.12 259 VAL A N 1
ATOM 2035 C CA . VAL A 1 259 ? -6.416 -10.904 18.850 1.00 97.12 259 VAL A CA 1
ATOM 2036 C C . VAL A 1 259 ? -7.763 -11.245 18.238 1.00 97.12 259 VAL A C 1
ATOM 2038 O O . VAL A 1 259 ? -8.601 -10.356 18.171 1.00 97.12 259 VAL A O 1
ATOM 2041 N N . GLU A 1 260 ? -8.015 -12.518 17.919 1.00 98.00 260 GLU A N 1
ATOM 2042 C CA . GLU A 1 260 ? -9.304 -12.984 17.382 1.00 98.00 260 GLU A CA 1
ATOM 2043 C C . GLU A 1 260 ? -10.498 -12.529 18.237 1.00 98.00 260 GLU A C 1
ATOM 2045 O O . GLU A 1 260 ? -11.475 -11.985 17.722 1.00 98.00 260 GLU A O 1
ATOM 2050 N N . ARG A 1 261 ? -10.386 -12.671 19.564 1.00 97.56 261 ARG A N 1
ATOM 2051 C CA . ARG A 1 261 ? -11.415 -12.222 20.512 1.00 97.56 261 ARG A CA 1
ATOM 2052 C C . ARG A 1 261 ? -11.599 -10.705 20.523 1.00 97.56 261 ARG A C 1
ATOM 2054 O O . ARG A 1 261 ? -12.732 -10.244 20.597 1.00 97.56 261 ARG A O 1
ATOM 2061 N N . LEU A 1 262 ? -10.511 -9.937 20.448 1.00 97.62 262 LEU A N 1
ATOM 2062 C CA . LEU A 1 262 ? -10.555 -8.469 20.455 1.00 97.62 262 LEU A CA 1
ATOM 2063 C C . LEU A 1 262 ? -11.182 -7.890 19.181 1.00 97.62 262 LEU A C 1
ATOM 2065 O O . LEU A 1 262 ? -11.836 -6.852 19.240 1.00 97.62 262 LEU A O 1
ATOM 2069 N N . VAL A 1 263 ? -10.982 -8.544 18.035 1.00 98.00 263 VAL A N 1
ATOM 2070 C CA . VAL A 1 263 ? -11.481 -8.063 16.734 1.00 98.00 263 VAL A CA 1
ATOM 2071 C C . VAL A 1 263 ? -12.818 -8.683 16.329 1.00 98.00 263 VAL A C 1
ATOM 2073 O O . VAL A 1 263 ? -13.329 -8.383 15.247 1.00 98.00 263 VAL A O 1
ATOM 2076 N N . ALA A 1 264 ? -13.398 -9.526 17.187 1.00 97.81 264 ALA A N 1
ATOM 2077 C CA . ALA A 1 264 ? -14.674 -10.175 16.940 1.00 97.81 264 ALA A CA 1
ATOM 2078 C C . ALA A 1 264 ? -15.773 -9.150 16.605 1.00 97.81 264 ALA A C 1
ATOM 2080 O O . ALA A 1 264 ? -15.862 -8.061 17.181 1.00 97.81 264 ALA A O 1
ATOM 2081 N N . LEU A 1 265 ? -16.615 -9.501 15.632 1.00 98.06 265 LEU A N 1
ATOM 2082 C CA . LEU A 1 265 ? -17.708 -8.641 15.193 1.00 98.06 265 LEU A CA 1
ATOM 2083 C C . LEU A 1 265 ? -18.946 -8.860 16.059 1.00 98.06 265 LEU A C 1
ATOM 2085 O O . LEU A 1 265 ? -19.456 -9.984 16.168 1.00 98.06 265 LEU A O 1
ATOM 2089 N N . THR A 1 266 ? -19.450 -7.764 16.616 1.00 98.06 266 THR A N 1
ATOM 2090 C CA . THR A 1 266 ? -20.749 -7.709 17.286 1.00 98.06 266 THR A CA 1
ATOM 2091 C C . THR A 1 266 ? -21.889 -7.875 16.270 1.00 98.06 266 THR A C 1
ATOM 2093 O O . THR A 1 266 ? -21.678 -7.727 15.063 1.00 98.06 266 THR A O 1
ATOM 2096 N N . PRO A 1 267 ? -23.128 -8.157 16.710 1.00 98.19 267 PRO A N 1
ATOM 2097 C CA . PRO A 1 267 ? -24.279 -8.168 15.807 1.00 98.19 267 PRO A CA 1
ATOM 2098 C C . PRO A 1 267 ? -24.480 -6.837 15.066 1.00 98.19 267 PRO A C 1
ATOM 2100 O O . PRO A 1 267 ? -24.826 -6.841 13.886 1.00 98.19 267 PRO A O 1
ATOM 2103 N N . ALA A 1 268 ? -24.211 -5.707 15.731 1.00 98.00 268 ALA A N 1
ATOM 2104 C CA . ALA A 1 268 ? -24.285 -4.381 15.122 1.00 98.00 268 ALA A CA 1
ATOM 2105 C C . ALA A 1 268 ? -23.226 -4.203 14.022 1.00 98.00 268 ALA A C 1
ATOM 2107 O O . ALA A 1 268 ? -23.565 -3.768 12.924 1.00 98.00 268 ALA A O 1
ATOM 2108 N N . ASP A 1 269 ? -21.984 -4.628 14.284 1.00 97.81 269 ASP A N 1
ATOM 2109 C CA . ASP A 1 269 ? -20.900 -4.602 13.294 1.00 97.81 269 ASP A CA 1
ATOM 2110 C C . ASP A 1 269 ? -21.260 -5.403 12.037 1.00 97.81 269 ASP A C 1
ATOM 2112 O O . ASP A 1 269 ? -21.035 -4.948 10.917 1.00 97.81 269 ASP A O 1
ATOM 2116 N N . ARG A 1 270 ? -21.829 -6.605 12.215 1.00 98.06 270 ARG A N 1
ATOM 2117 C CA . ARG A 1 270 ? -22.219 -7.482 11.098 1.00 98.06 270 ARG A CA 1
ATOM 2118 C C . ARG A 1 270 ? -23.318 -6.851 10.262 1.00 98.06 270 ARG A C 1
ATOM 2120 O O . ARG A 1 270 ? -23.168 -6.779 9.051 1.00 98.06 270 ARG A O 1
ATOM 2127 N N . LYS A 1 271 ? -24.367 -6.339 10.913 1.00 97.75 271 LYS A N 1
ATOM 2128 C CA . LYS A 1 271 ? -25.473 -5.662 10.229 1.00 97.75 271 LYS A CA 1
ATOM 2129 C C . LYS A 1 271 ? -24.976 -4.466 9.415 1.00 97.75 271 LYS A C 1
ATOM 2131 O O . LYS A 1 271 ? -25.337 -4.331 8.252 1.00 97.75 271 LYS A O 1
ATOM 2136 N N . TRP A 1 272 ? -24.129 -3.628 10.010 1.00 97.00 272 TRP A N 1
ATOM 2137 C CA . TRP A 1 272 ? -23.543 -2.479 9.321 1.00 97.00 272 TRP A CA 1
ATOM 2138 C C . TRP A 1 272 ? -22.683 -2.909 8.123 1.00 97.00 272 TRP A C 1
ATOM 2140 O O . TRP A 1 272 ? -22.830 -2.369 7.027 1.00 97.00 272 TRP A O 1
ATOM 2150 N N . MET A 1 273 ? -21.842 -3.935 8.292 1.00 97.12 273 MET A N 1
ATOM 2151 C CA . MET A 1 273 ? -21.046 -4.471 7.186 1.00 97.12 273 MET A CA 1
ATOM 2152 C C . MET A 1 273 ? -21.898 -5.115 6.090 1.00 97.12 273 MET A C 1
ATOM 2154 O O . MET A 1 273 ? -21.524 -5.020 4.926 1.00 97.12 273 MET A O 1
ATOM 2158 N N . ASP A 1 274 ? -23.022 -5.753 6.415 1.00 96.88 274 ASP A N 1
ATOM 2159 C CA . ASP A 1 274 ? -23.920 -6.339 5.414 1.00 96.88 274 ASP A CA 1
ATOM 2160 C C . ASP A 1 274 ? -24.535 -5.265 4.510 1.00 96.88 274 ASP A C 1
ATOM 2162 O O . ASP A 1 274 ? -24.628 -5.464 3.298 1.00 96.88 274 ASP A O 1
ATOM 2166 N N . GLU A 1 275 ? -24.889 -4.103 5.068 1.00 95.94 275 GLU A N 1
ATOM 2167 C CA . GLU A 1 275 ? -25.361 -2.954 4.289 1.00 95.94 275 GLU A CA 1
ATOM 2168 C C . GLU A 1 275 ? -24.273 -2.438 3.336 1.00 95.94 275 GLU A C 1
ATOM 2170 O O . GLU A 1 275 ? -24.542 -2.233 2.152 1.00 95.94 275 GLU A O 1
ATOM 2175 N N . ILE A 1 276 ? -23.036 -2.301 3.824 1.00 95.38 276 ILE A N 1
ATOM 2176 C CA . ILE A 1 276 ? -21.887 -1.874 3.014 1.00 95.38 276 ILE A CA 1
ATOM 2177 C C . ILE A 1 276 ? -21.582 -2.875 1.897 1.00 95.38 276 ILE A C 1
ATOM 2179 O O . ILE A 1 276 ? -21.388 -2.487 0.747 1.00 95.38 276 ILE A O 1
ATOM 2183 N N . VAL A 1 277 ? -21.537 -4.166 2.227 1.00 96.25 277 VAL A N 1
ATOM 2184 C CA . VAL A 1 277 ? -21.245 -5.235 1.266 1.00 96.25 277 VAL A CA 1
ATOM 2185 C C . VAL A 1 277 ? -22.327 -5.304 0.198 1.00 96.25 277 VAL A C 1
ATOM 2187 O O . VAL A 1 277 ? -21.998 -5.462 -0.973 1.00 96.25 277 VAL A O 1
ATOM 2190 N N . ARG A 1 278 ? -23.602 -5.142 0.572 1.00 95.25 278 ARG A N 1
ATOM 2191 C CA . ARG A 1 278 ? -24.695 -5.048 -0.399 1.00 95.25 278 ARG A CA 1
ATOM 2192 C C . ARG A 1 278 ? -24.478 -3.875 -1.349 1.00 95.25 278 ARG A C 1
ATOM 2194 O O . ARG A 1 278 ? -24.497 -4.073 -2.552 1.00 95.25 278 ARG A O 1
ATOM 2201 N N . ASP A 1 279 ? -24.205 -2.685 -0.820 1.00 93.44 279 ASP A N 1
ATOM 2202 C CA . ASP A 1 279 ? -24.009 -1.492 -1.648 1.00 93.44 279 ASP A CA 1
ATOM 2203 C C . ASP A 1 279 ? -22.823 -1.629 -2.621 1.00 93.44 279 ASP A C 1
ATOM 2205 O O . ASP A 1 279 ? -22.880 -1.114 -3.736 1.00 93.44 279 ASP A O 1
ATOM 2209 N N . VAL A 1 280 ? -21.756 -2.328 -2.218 1.00 92.94 280 VAL A N 1
ATOM 2210 C CA . VAL A 1 280 ? -20.615 -2.649 -3.090 1.00 92.94 280 VAL A CA 1
ATOM 2211 C C . VAL A 1 280 ? -20.999 -3.659 -4.169 1.00 92.94 280 VAL A C 1
ATOM 2213 O O . VAL A 1 280 ? -20.672 -3.439 -5.334 1.00 92.94 280 VAL A O 1
ATOM 2216 N N . ASN A 1 281 ? -21.691 -4.735 -3.790 1.00 92.81 281 ASN A N 1
ATOM 2217 C CA . ASN A 1 281 ? -22.062 -5.827 -4.688 1.00 92.81 281 ASN A CA 1
ATOM 2218 C C . ASN A 1 281 ? -23.132 -5.414 -5.707 1.00 92.81 281 ASN A C 1
ATOM 2220 O O . ASN A 1 281 ? -23.046 -5.816 -6.860 1.00 92.81 281 ASN A O 1
ATOM 2224 N N . ASP A 1 282 ? -24.099 -4.583 -5.314 1.00 90.50 282 ASP A N 1
ATOM 2225 C CA . ASP A 1 282 ? -25.150 -4.077 -6.209 1.00 90.50 282 ASP A CA 1
ATOM 2226 C C . ASP A 1 282 ? -24.562 -3.249 -7.364 1.00 90.50 282 ASP A C 1
ATOM 2228 O O . ASP A 1 282 ? -25.121 -3.197 -8.457 1.00 90.50 282 ASP A O 1
ATOM 2232 N N . ALA A 1 283 ? -23.424 -2.595 -7.123 1.00 84.38 283 ALA A N 1
ATOM 2233 C CA . ALA A 1 283 ? -22.694 -1.834 -8.126 1.00 84.38 283 ALA A CA 1
ATOM 2234 C C . ALA A 1 283 ? -21.552 -2.647 -8.772 1.00 84.38 283 ALA A C 1
ATOM 2236 O O . ALA A 1 283 ? -20.766 -2.077 -9.539 1.00 84.38 283 ALA A O 1
ATOM 2237 N N . TRP A 1 284 ? -21.357 -3.917 -8.399 1.00 87.81 284 TRP A N 1
ATOM 2238 C CA . TRP A 1 284 ? -20.217 -4.727 -8.830 1.00 87.81 284 TRP A CA 1
ATOM 2239 C C . TRP A 1 284 ? -20.404 -5.278 -10.245 1.00 87.81 284 TRP A C 1
ATOM 2241 O O . TRP A 1 284 ? -21.492 -5.705 -10.613 1.00 87.81 284 TRP A O 1
ATOM 2251 N N . ASP A 1 285 ? -19.328 -5.256 -11.031 1.00 85.69 285 ASP A N 1
ATOM 2252 C CA . ASP A 1 285 ? -19.287 -5.818 -12.380 1.00 85.69 285 ASP A CA 1
ATOM 2253 C C . ASP A 1 285 ? -18.070 -6.741 -12.480 1.00 85.69 285 ASP A C 1
ATOM 2255 O O . ASP A 1 285 ? -16.927 -6.290 -12.368 1.00 85.69 285 ASP A O 1
ATOM 2259 N N . ASP A 1 286 ? -18.319 -8.038 -12.665 1.00 83.81 286 ASP A N 1
ATOM 2260 C CA . ASP A 1 286 ? -17.271 -9.056 -12.768 1.00 83.81 286 ASP A CA 1
ATOM 2261 C C . ASP A 1 286 ? -16.450 -8.936 -14.058 1.00 83.81 286 ASP A C 1
ATOM 2263 O O . ASP A 1 286 ? -15.294 -9.365 -14.087 1.00 83.81 286 ASP A O 1
ATOM 2267 N N . ALA A 1 287 ? -17.012 -8.341 -15.118 1.00 80.19 287 ALA A N 1
ATOM 2268 C CA . ALA A 1 287 ? -16.286 -8.109 -16.362 1.00 80.19 287 ALA A CA 1
ATOM 2269 C C . ALA A 1 287 ? -15.288 -6.949 -16.225 1.00 80.19 287 ALA A C 1
ATOM 2271 O O . ALA A 1 287 ? -14.212 -6.989 -16.826 1.00 80.19 287 ALA A O 1
ATOM 2272 N N . GLU A 1 288 ? -15.607 -5.944 -15.402 1.00 74.81 288 GLU A N 1
ATOM 2273 C CA . GLU A 1 288 ? -14.755 -4.772 -15.171 1.00 74.81 288 GLU A CA 1
ATOM 2274 C C . GLU A 1 288 ? -14.580 -4.434 -13.668 1.00 74.81 288 GLU A C 1
ATOM 2276 O O . GLU A 1 288 ? -14.987 -3.359 -13.212 1.00 74.81 288 GLU A O 1
ATOM 2281 N N . PRO A 1 289 ? -13.890 -5.287 -12.878 1.00 70.75 289 PRO A N 1
ATOM 2282 C CA . PRO A 1 289 ? -13.754 -5.123 -11.421 1.00 70.75 289 PRO A CA 1
ATOM 2283 C C . PRO A 1 289 ? -13.066 -3.824 -10.983 1.00 70.75 289 PRO A C 1
ATOM 2285 O O . PRO A 1 289 ? -13.296 -3.316 -9.885 1.00 70.75 289 PRO A O 1
ATOM 2288 N N . THR A 1 290 ? -12.177 -3.305 -11.833 1.00 66.25 290 THR A N 1
ATOM 2289 C CA . THR A 1 290 ? -11.356 -2.112 -11.589 1.00 66.25 290 THR A CA 1
ATOM 2290 C C . THR A 1 290 ? -11.983 -0.827 -12.116 1.00 66.25 290 THR A C 1
ATOM 2292 O O . THR A 1 290 ? -11.410 0.246 -11.929 1.00 66.25 290 THR A O 1
ATOM 2295 N N . LYS A 1 291 ? -13.144 -0.894 -12.776 1.00 65.69 291 LYS A N 1
ATOM 2296 C CA . LYS A 1 291 ? -13.796 0.300 -13.304 1.00 65.69 291 LYS A CA 1
ATOM 2297 C C . LYS A 1 291 ? -14.422 1.102 -12.175 1.00 65.69 291 LYS A C 1
ATOM 2299 O O . LYS A 1 291 ? -15.228 0.598 -11.393 1.00 65.69 291 LYS A O 1
ATOM 2304 N N . HIS A 1 292 ? -14.072 2.382 -12.119 1.00 63.09 292 HIS A N 1
ATOM 2305 C CA . HIS A 1 292 ? -14.752 3.334 -11.256 1.00 63.09 292 HIS A CA 1
ATOM 2306 C C . HIS A 1 292 ? -16.212 3.442 -11.703 1.00 63.09 292 HIS A C 1
ATOM 2308 O O . HIS A 1 292 ? -16.505 3.846 -12.831 1.00 63.09 292 HIS A O 1
ATOM 2314 N N . THR A 1 293 ? -17.137 3.040 -10.834 1.00 59.66 293 THR A N 1
ATOM 2315 C CA . THR A 1 293 ? -18.566 3.197 -11.088 1.00 59.66 293 THR A CA 1
ATOM 2316 C C . THR A 1 293 ? -18.899 4.685 -11.152 1.00 59.66 293 THR A C 1
ATOM 2318 O O . THR A 1 293 ? -18.486 5.450 -10.286 1.00 59.66 293 THR A O 1
ATOM 2321 N N . LEU A 1 294 ? -19.701 5.106 -12.136 1.00 61.75 294 LEU A N 1
ATOM 2322 C CA . LEU A 1 294 ? -20.255 6.471 -12.167 1.00 61.75 294 LEU A CA 1
ATOM 2323 C C . LEU A 1 294 ? -21.201 6.729 -10.978 1.00 61.75 294 LEU A C 1
ATOM 2325 O O . LEU A 1 294 ? -21.508 7.874 -10.656 1.00 61.75 294 LEU A O 1
ATOM 2329 N N . CYS A 1 295 ? -21.672 5.663 -10.321 1.00 71.31 295 CYS A N 1
ATOM 2330 C CA . CYS A 1 295 ? -22.459 5.753 -9.102 1.00 71.31 295 CYS A CA 1
ATOM 2331 C C . CYS A 1 295 ? -21.552 6.005 -7.890 1.00 71.31 295 CYS A C 1
ATOM 2333 O O . CYS A 1 295 ? -20.619 5.241 -7.642 1.00 71.31 295 CYS A O 1
ATOM 2335 N N . PHE A 1 296 ? -21.870 7.046 -7.111 1.00 78.12 296 PHE A N 1
ATOM 2336 C CA . PHE A 1 296 ? -21.206 7.319 -5.836 1.00 78.12 296 PHE A CA 1
ATOM 2337 C C . PHE A 1 296 ? -21.441 6.179 -4.841 1.00 78.12 296 PHE A C 1
ATOM 2339 O O . PHE A 1 296 ? -20.508 5.732 -4.183 1.00 78.12 296 PHE A O 1
ATOM 2346 N N . LYS A 1 297 ? -22.670 5.666 -4.746 1.00 84.06 297 LYS A N 1
ATOM 2347 C CA . LYS A 1 297 ? -23.009 4.583 -3.820 1.00 84.06 297 LYS A CA 1
ATOM 2348 C C . LYS A 1 297 ? -22.232 3.310 -4.184 1.00 84.06 297 LYS A C 1
ATOM 2350 O O . LYS A 1 297 ? -22.244 2.893 -5.336 1.00 84.06 297 LYS A O 1
ATOM 2355 N N . GLY A 1 298 ? -21.546 2.721 -3.204 1.00 79.44 298 GLY A N 1
ATOM 2356 C CA . GLY A 1 298 ? -20.686 1.547 -3.409 1.00 79.44 298 GLY A CA 1
ATOM 2357 C C . GLY A 1 298 ? -19.293 1.850 -3.986 1.00 79.44 298 GLY A C 1
ATOM 2358 O O . GLY A 1 298 ? -18.504 0.922 -4.160 1.00 79.44 298 GLY A O 1
ATOM 2359 N N . SER A 1 299 ? -18.967 3.119 -4.261 1.00 85.69 299 SER A N 1
ATOM 2360 C CA . SER A 1 299 ? -17.621 3.546 -4.677 1.00 85.69 299 SER A CA 1
ATOM 2361 C C . SER A 1 299 ? -16.647 3.653 -3.498 1.00 85.69 299 SER A C 1
ATOM 2363 O O . SER A 1 299 ? -17.057 3.732 -2.339 1.00 85.69 299 SER A O 1
ATOM 2365 N N . ASP A 1 300 ? -15.349 3.730 -3.791 1.00 88.38 300 ASP A N 1
ATOM 2366 C CA . ASP A 1 300 ? -14.300 3.930 -2.786 1.00 88.38 300 ASP A CA 1
ATOM 2367 C C . ASP A 1 300 ? -14.533 5.185 -1.919 1.00 88.38 300 ASP A C 1
ATOM 2369 O O . ASP A 1 300 ? -14.366 5.130 -0.700 1.00 88.38 300 ASP A O 1
ATOM 2373 N N . ASP A 1 301 ? -14.978 6.297 -2.513 1.00 87.06 301 ASP A N 1
ATOM 2374 C CA . ASP A 1 301 ? -15.240 7.542 -1.777 1.00 87.06 301 ASP A CA 1
ATOM 2375 C C . ASP A 1 301 ? -16.474 7.434 -0.876 1.00 87.06 301 ASP A C 1
ATOM 2377 O O . ASP A 1 301 ? -16.476 7.945 0.245 1.00 87.06 301 ASP A O 1
ATOM 2381 N N . TYR A 1 302 ? -17.504 6.708 -1.321 1.00 88.94 302 TYR A N 1
ATOM 2382 C CA . TYR A 1 302 ? -18.657 6.388 -0.479 1.00 88.94 302 TYR A CA 1
ATOM 2383 C C . TYR A 1 302 ? -18.260 5.545 0.727 1.00 88.94 302 TYR A C 1
ATOM 2385 O O . TYR A 1 302 ? -18.697 5.829 1.840 1.00 88.94 302 TYR A O 1
ATOM 2393 N N . LEU A 1 303 ? -17.410 4.538 0.521 1.00 90.69 303 LEU A N 1
ATOM 2394 C CA . LEU A 1 303 ? -16.927 3.682 1.600 1.00 90.69 303 LEU A CA 1
ATOM 2395 C C . LEU A 1 303 ? -16.117 4.484 2.623 1.00 90.69 303 LEU A C 1
ATOM 2397 O O . LEU A 1 303 ? -16.354 4.340 3.818 1.00 90.69 303 LEU A O 1
ATOM 2401 N N . ARG A 1 304 ? -15.238 5.391 2.180 1.00 89.69 304 ARG A N 1
ATOM 2402 C CA . ARG A 1 304 ? -14.491 6.285 3.085 1.00 89.69 304 ARG A CA 1
ATOM 2403 C C . ARG A 1 304 ? -15.384 7.247 3.861 1.00 89.69 304 ARG A C 1
ATOM 2405 O O . ARG A 1 304 ? -15.056 7.586 4.987 1.00 89.69 304 ARG A O 1
ATOM 2412 N N . ALA A 1 305 ? -16.504 7.678 3.285 1.00 87.25 305 ALA A N 1
ATOM 2413 C CA . ALA A 1 305 ? -17.460 8.546 3.972 1.00 87.25 305 ALA A CA 1
ATOM 2414 C C . ALA A 1 305 ? -18.312 7.812 5.028 1.00 87.25 305 ALA A C 1
ATOM 2416 O O . ALA A 1 305 ? -19.030 8.462 5.789 1.00 87.25 305 ALA A O 1
ATOM 2417 N N . LYS A 1 306 ? -18.285 6.472 5.050 1.00 85.44 306 LYS A N 1
ATOM 2418 C CA . LYS A 1 306 ? -19.040 5.635 5.996 1.00 85.44 306 LYS A CA 1
ATOM 2419 C C . LYS A 1 306 ? -18.237 5.199 7.219 1.00 85.44 306 LYS A C 1
ATOM 2421 O O . LYS A 1 306 ? -18.866 4.733 8.170 1.00 85.44 306 LYS A O 1
ATOM 2426 N N . VAL A 1 307 ? -16.909 5.296 7.161 1.00 68.62 307 VAL A N 1
ATOM 2427 C CA . VAL A 1 307 ? -15.975 4.886 8.224 1.00 68.62 307 VAL A CA 1
ATOM 2428 C C . VAL A 1 307 ? -15.620 6.057 9.127 1.00 68.62 307 VAL A C 1
ATOM 2430 O O . VAL A 1 307 ? -15.506 7.191 8.613 1.00 68.62 307 VAL A O 1
#

Mean predicted aligned error: 4.58 Å